Protein AF-A0A9K3LLD7-F1 (afdb_monomer_lite)

Structure (mmCIF, N/CA/C/O backbone):
data_AF-A0A9K3LLD7-F1
#
_entry.id   AF-A0A9K3LLD7-F1
#
loop_
_atom_site.group_PDB
_atom_site.id
_atom_site.type_symbol
_atom_site.label_atom_id
_atom_site.label_alt_id
_atom_site.label_comp_id
_atom_site.label_asym_id
_atom_site.label_entity_id
_atom_site.label_seq_id
_atom_site.pdbx_PDB_ins_code
_atom_site.Cartn_x
_atom_site.Cartn_y
_atom_site.Cartn_z
_atom_site.occupancy
_atom_site.B_iso_or_equiv
_atom_site.auth_seq_id
_atom_site.auth_comp_id
_atom_site.auth_asym_id
_atom_site.auth_atom_id
_atom_site.pdbx_PDB_model_num
ATOM 1 N N . MET A 1 1 ? -16.920 -47.458 -21.147 1.00 47.19 1 MET A N 1
ATOM 2 C CA . MET A 1 1 ? -15.586 -47.795 -21.686 1.00 47.19 1 MET A CA 1
ATOM 3 C C . MET A 1 1 ? -14.582 -46.846 -21.055 1.00 47.19 1 MET A C 1
ATOM 5 O O . MET A 1 1 ? -14.758 -45.641 -21.152 1.00 47.19 1 MET A O 1
ATOM 9 N N . LYS A 1 2 ? -13.641 -47.393 -20.279 1.00 51.50 2 LYS A N 1
ATOM 10 C CA . LYS A 1 2 ? -12.624 -46.659 -19.515 1.00 51.50 2 LYS A CA 1
ATOM 11 C C . LYS A 1 2 ? -11.395 -46.473 -20.407 1.00 51.50 2 LYS A C 1
ATOM 13 O O . LYS A 1 2 ? -10.880 -47.473 -20.892 1.00 51.50 2 LYS A O 1
ATOM 18 N N . ALA A 1 3 ? -10.910 -45.245 -20.567 1.00 55.25 3 ALA A N 1
ATOM 19 C CA . ALA A 1 3 ? -9.569 -44.985 -21.084 1.00 55.25 3 ALA A CA 1
ATOM 20 C C . ALA A 1 3 ? -8.762 -44.306 -19.975 1.00 55.25 3 ALA A C 1
ATOM 22 O O . ALA A 1 3 ? -8.928 -43.129 -19.670 1.00 55.25 3 ALA A O 1
ATOM 23 N N . SER A 1 4 ? -7.963 -45.136 -19.313 1.00 56.50 4 SER A N 1
ATOM 24 C CA . SER A 1 4 ? -6.916 -44.773 -18.374 1.00 56.50 4 SER A CA 1
ATOM 25 C C . SER A 1 4 ? -5.615 -44.786 -19.164 1.00 56.50 4 SER A C 1
ATOM 27 O O . SER A 1 4 ? -5.254 -45.835 -19.694 1.00 56.50 4 SER A O 1
ATOM 29 N N . THR A 1 5 ? -4.918 -43.653 -19.227 1.00 62.59 5 THR A N 1
ATOM 30 C CA . THR A 1 5 ? -3.552 -43.607 -19.754 1.00 62.59 5 THR A CA 1
ATOM 31 C C . THR A 1 5 ? -2.678 -42.836 -18.777 1.00 62.59 5 THR A C 1
ATOM 33 O O . THR A 1 5 ? -2.863 -41.646 -18.538 1.00 62.59 5 THR A O 1
ATOM 36 N N . ARG A 1 6 ? -1.767 -43.589 -18.162 1.00 64.75 6 ARG A N 1
ATOM 37 C CA . ARG A 1 6 ? -0.652 -43.151 -17.320 1.00 64.75 6 ARG A CA 1
ATOM 38 C C . ARG A 1 6 ? 0.521 -42.710 -18.205 1.00 64.75 6 ARG A C 1
ATOM 40 O O . ARG A 1 6 ? 0.716 -43.331 -19.242 1.00 64.75 6 ARG A O 1
ATOM 47 N N . CYS A 1 7 ? 1.302 -41.729 -17.747 1.00 45.25 7 CYS A N 1
ATOM 48 C CA . CYS A 1 7 ? 2.737 -41.459 -18.019 1.00 45.25 7 CYS A CA 1
ATOM 49 C C . CYS A 1 7 ? 3.005 -39.978 -17.698 1.00 45.25 7 CYS A C 1
ATOM 51 O O . CYS A 1 7 ? 2.141 -39.160 -17.973 1.00 45.25 7 CYS A O 1
ATOM 53 N N . ALA A 1 8 ? 4.129 -39.492 -17.180 1.00 50.91 8 ALA A N 1
ATOM 54 C CA . ALA A 1 8 ? 5.372 -40.022 -16.619 1.00 50.91 8 ALA A CA 1
ATOM 55 C C . ALA A 1 8 ? 5.954 -38.840 -15.792 1.00 50.91 8 ALA A C 1
ATOM 57 O O . ALA A 1 8 ? 5.812 -37.694 -16.203 1.00 50.91 8 ALA A O 1
ATOM 58 N N . ILE A 1 9 ? 6.259 -39.000 -14.501 1.00 47.25 9 ILE A N 1
ATOM 59 C CA . ILE A 1 9 ? 7.597 -39.162 -13.890 1.00 47.25 9 ILE A CA 1
ATOM 60 C C . ILE A 1 9 ? 8.720 -38.227 -14.440 1.00 47.25 9 ILE A C 1
ATOM 62 O O . ILE A 1 9 ? 9.035 -38.268 -15.623 1.00 47.25 9 ILE A O 1
ATOM 66 N N . ILE A 1 10 ? 9.413 -37.568 -13.486 1.00 48.00 10 ILE A N 1
ATOM 67 C CA . ILE A 1 10 ? 10.848 -37.158 -13.407 1.00 48.00 10 ILE A CA 1
ATOM 68 C C . ILE A 1 10 ? 11.213 -35.666 -13.609 1.00 48.00 10 ILE A C 1
ATOM 70 O O . ILE A 1 10 ? 11.058 -35.127 -14.697 1.00 48.00 10 ILE A O 1
ATOM 74 N N . ALA A 1 11 ? 11.829 -35.102 -12.547 1.00 50.28 11 ALA A N 1
ATOM 75 C CA . ALA A 1 11 ? 13.000 -34.186 -12.464 1.00 50.28 11 ALA A CA 1
ATOM 76 C C . ALA A 1 11 ? 12.711 -33.058 -11.449 1.00 50.28 11 ALA A C 1
ATOM 78 O O . ALA A 1 11 ? 11.932 -32.157 -11.727 1.00 50.28 11 ALA A O 1
ATOM 79 N N . LEU A 1 12 ? 13.090 -33.122 -10.167 1.00 47.06 12 LEU A N 1
ATOM 80 C CA . LEU A 1 12 ? 14.413 -33.210 -9.524 1.00 47.06 12 LEU A CA 1
ATOM 81 C C . LEU A 1 12 ? 15.410 -32.100 -9.925 1.00 47.06 12 LEU A C 1
ATOM 83 O O . LEU A 1 12 ? 15.942 -32.110 -11.027 1.00 47.06 12 LEU A O 1
ATOM 87 N N . ALA A 1 13 ? 15.712 -31.266 -8.921 1.00 48.47 13 ALA A N 1
ATOM 88 C CA . ALA A 1 13 ? 16.917 -30.460 -8.705 1.00 48.47 13 ALA A CA 1
ATOM 89 C C . ALA A 1 13 ? 17.168 -29.218 -9.584 1.00 48.47 13 ALA A C 1
ATOM 91 O O . ALA A 1 13 ? 17.484 -29.320 -10.759 1.00 48.47 13 ALA A O 1
ATOM 92 N N . ALA A 1 14 ? 17.204 -28.050 -8.930 1.00 53.53 14 ALA A N 1
ATOM 93 C CA . ALA A 1 14 ? 18.403 -27.205 -8.902 1.00 53.53 14 ALA A CA 1
ATOM 94 C C . ALA A 1 14 ? 18.229 -26.066 -7.884 1.00 53.53 14 ALA A C 1
ATOM 96 O O . ALA A 1 14 ? 17.645 -25.020 -8.162 1.00 53.53 14 ALA A O 1
ATOM 97 N N . SER A 1 15 ? 18.772 -26.285 -6.689 1.00 54.62 15 SER A N 1
ATOM 98 C CA . SER A 1 15 ? 19.156 -25.222 -5.767 1.00 54.62 15 SER A CA 1
ATOM 99 C C . SER A 1 15 ? 20.254 -24.388 -6.426 1.00 54.62 15 SER A C 1
ATOM 101 O O . SER A 1 15 ? 21.358 -24.888 -6.619 1.00 54.62 15 SER A O 1
ATOM 103 N N . CYS A 1 16 ? 19.972 -23.129 -6.750 1.00 43.22 16 CYS A N 1
ATOM 104 C CA . CYS A 1 16 ? 21.000 -22.156 -7.105 1.00 43.22 16 CYS A CA 1
ATOM 105 C C . CYS A 1 16 ? 21.011 -21.070 -6.028 1.00 43.22 16 CYS A C 1
ATOM 107 O O . CYS A 1 16 ? 20.192 -20.153 -6.016 1.00 43.22 16 CYS A O 1
ATOM 109 N N . GLN A 1 17 ? 21.909 -21.253 -5.063 1.00 55.84 17 GLN A N 1
ATOM 110 C CA . GLN A 1 17 ? 22.307 -20.229 -4.111 1.00 55.84 17 GLN A CA 1
ATOM 111 C C . GLN A 1 17 ? 23.095 -19.167 -4.885 1.00 55.84 17 GLN A C 1
ATOM 113 O O . GLN A 1 17 ? 24.220 -19.424 -5.303 1.00 55.84 17 GLN A O 1
ATOM 118 N N . ILE A 1 18 ? 22.514 -17.983 -5.073 1.00 54.03 18 ILE A N 1
ATOM 119 C CA . ILE A 1 18 ? 23.266 -16.791 -5.474 1.00 54.03 18 ILE A CA 1
ATOM 120 C C . ILE A 1 18 ? 23.525 -15.993 -4.199 1.00 54.03 18 ILE A C 1
ATOM 122 O O . ILE A 1 18 ? 22.670 -15.259 -3.703 1.00 54.03 18 ILE A O 1
ATOM 126 N N . LEU A 1 19 ? 24.710 -16.218 -3.636 1.00 51.25 19 LEU A N 1
ATOM 127 C CA . LEU A 1 19 ? 25.365 -15.314 -2.702 1.00 51.25 19 LEU A CA 1
ATOM 128 C C . LEU A 1 19 ? 26.047 -14.231 -3.540 1.00 51.25 19 LEU A C 1
ATOM 130 O O . LEU A 1 19 ? 27.202 -14.393 -3.920 1.00 51.25 19 LEU A O 1
ATOM 134 N N . ASP A 1 20 ? 25.331 -13.145 -3.830 1.00 49.97 20 ASP A N 1
ATOM 135 C CA . ASP A 1 20 ? 25.955 -11.936 -4.365 1.00 49.97 20 ASP A CA 1
ATOM 136 C C . ASP A 1 20 ? 26.232 -10.937 -3.240 1.00 49.97 20 ASP A C 1
ATOM 138 O O . ASP A 1 20 ? 25.339 -10.387 -2.592 1.00 49.97 20 ASP A O 1
ATOM 142 N N . ALA A 1 21 ? 27.534 -10.801 -3.009 1.00 51.34 21 ALA A N 1
ATOM 143 C CA . ALA A 1 21 ? 28.284 -9.699 -2.434 1.00 51.34 21 ALA A CA 1
ATOM 144 C C . ALA A 1 21 ? 27.480 -8.502 -1.889 1.00 51.34 21 ALA A C 1
ATOM 146 O O . ALA A 1 21 ? 27.057 -7.587 -2.595 1.00 51.34 21 ALA A O 1
ATOM 147 N N . PHE A 1 22 ? 27.433 -8.449 -0.561 1.00 47.41 22 PHE A N 1
ATOM 148 C CA . PHE A 1 22 ? 27.302 -7.228 0.221 1.00 47.41 22 PHE A CA 1
ATOM 149 C C . PHE A 1 22 ? 28.539 -6.338 -0.014 1.00 47.41 22 PHE A C 1
ATOM 151 O O . PHE A 1 22 ? 29.596 -6.570 0.570 1.00 47.41 22 PHE A O 1
ATOM 158 N N . VAL A 1 23 ? 28.413 -5.320 -0.870 1.00 59.62 23 VAL A N 1
ATOM 159 C CA . VAL A 1 23 ? 29.378 -4.213 -0.974 1.00 59.62 23 VAL A CA 1
ATOM 160 C C . VAL A 1 23 ? 28.776 -2.988 -0.278 1.00 59.62 23 VAL A C 1
ATOM 162 O O . VAL A 1 23 ? 27.877 -2.354 -0.833 1.00 59.62 23 VAL A O 1
ATOM 165 N N . PRO A 1 24 ? 29.224 -2.621 0.935 1.00 58.44 24 PRO A N 1
ATOM 166 C CA . PRO A 1 24 ? 28.863 -1.342 1.527 1.00 58.44 24 PRO A CA 1
ATOM 167 C C . PRO A 1 24 ? 29.663 -0.226 0.842 1.00 58.44 24 PRO A C 1
ATOM 169 O O . PRO A 1 24 ? 30.878 -0.133 0.999 1.00 58.44 24 PRO A O 1
ATOM 172 N N . SER A 1 25 ? 28.985 0.636 0.082 1.00 63.84 25 SER A N 1
ATOM 173 C CA . SER A 1 25 ? 29.561 1.898 -0.397 1.00 63.84 25 SER A CA 1
ATOM 174 C C . SER A 1 25 ? 29.605 2.939 0.733 1.00 63.84 25 SER A C 1
ATOM 176 O O . SER A 1 25 ? 28.550 3.298 1.261 1.00 63.84 25 SER A O 1
ATOM 178 N N . PRO A 1 26 ? 30.780 3.498 1.076 1.00 58.50 26 PRO A N 1
ATOM 179 C CA . PRO A 1 26 ? 30.885 4.655 1.952 1.00 58.50 26 PRO A CA 1
ATOM 180 C C . PRO A 1 26 ? 30.819 5.944 1.120 1.00 58.50 26 PRO A C 1
ATOM 182 O O . PRO A 1 26 ? 31.836 6.506 0.720 1.00 58.50 26 PRO A O 1
ATOM 185 N N . CYS A 1 27 ? 29.614 6.452 0.861 1.00 50.56 27 CYS A N 1
ATOM 186 C CA . CYS A 1 27 ? 29.452 7.798 0.309 1.00 50.56 27 CYS A CA 1
ATOM 187 C C . CYS A 1 27 ? 29.331 8.824 1.441 1.00 50.56 27 CYS A C 1
ATOM 189 O O . CYS A 1 27 ? 28.248 9.169 1.896 1.00 50.56 27 CYS A O 1
ATOM 191 N N . SER A 1 28 ? 30.504 9.288 1.868 1.00 57.94 28 SER A N 1
ATOM 192 C CA . SER A 1 28 ? 30.847 10.694 2.094 1.00 57.94 28 SER A CA 1
ATOM 193 C C . SER A 1 28 ? 29.780 11.588 2.743 1.00 57.94 28 SER A C 1
ATOM 195 O O . SER A 1 28 ? 29.008 12.286 2.086 1.00 57.94 28 SER A O 1
ATOM 197 N N . ASN A 1 29 ? 29.865 11.656 4.068 1.00 49.06 29 ASN A N 1
ATOM 198 C CA . ASN A 1 29 ? 29.280 12.682 4.916 1.00 49.06 29 ASN A CA 1
ATOM 199 C C . ASN A 1 29 ? 29.874 14.067 4.567 1.00 49.06 29 ASN A C 1
ATOM 201 O O . ASN A 1 29 ? 30.967 14.418 5.010 1.00 49.06 29 ASN A O 1
ATOM 205 N N . ARG A 1 30 ? 29.187 14.850 3.725 1.00 52.41 30 ARG A N 1
ATOM 206 C CA . ARG A 1 30 ? 29.566 16.238 3.420 1.00 52.41 30 ARG A CA 1
ATOM 207 C C . ARG A 1 30 ? 28.787 17.173 4.341 1.00 52.41 30 ARG A C 1
ATOM 209 O O . ARG A 1 30 ? 27.696 17.630 4.010 1.00 52.41 30 ARG A O 1
ATOM 216 N N . HIS A 1 31 ? 29.375 17.456 5.498 1.00 45.19 31 HIS A N 1
ATOM 217 C CA . HIS A 1 31 ? 28.950 18.545 6.367 1.00 45.19 31 HIS A CA 1
ATOM 218 C C . HIS A 1 31 ? 29.036 19.870 5.597 1.00 45.19 31 HIS A C 1
ATOM 220 O O . HIS A 1 31 ? 30.120 20.371 5.303 1.00 45.19 31 HIS A O 1
ATOM 226 N N . ARG A 1 32 ? 27.877 20.438 5.254 1.00 49.81 32 ARG A N 1
ATOM 227 C CA . ARG A 1 32 ? 27.762 21.830 4.820 1.00 49.81 32 ARG A CA 1
ATOM 228 C C . ARG A 1 32 ? 27.673 22.687 6.078 1.00 49.81 32 ARG A C 1
ATOM 230 O O . ARG A 1 32 ? 26.631 22.733 6.724 1.00 49.81 32 ARG A O 1
ATOM 237 N N . ALA A 1 33 ? 28.785 23.323 6.432 1.00 42.38 33 ALA A N 1
ATOM 238 C CA . ALA A 1 33 ? 28.817 24.374 7.436 1.00 42.38 33 ALA A CA 1
ATOM 239 C C . ALA A 1 33 ? 27.979 25.566 6.943 1.00 42.38 33 ALA A C 1
ATOM 241 O O . ALA A 1 33 ? 28.237 26.111 5.869 1.00 42.38 33 ALA A O 1
ATOM 242 N N . VAL A 1 34 ? 26.965 25.944 7.719 1.00 58.78 34 VAL A N 1
ATOM 243 C CA . VAL A 1 34 ? 26.236 27.208 7.578 1.00 58.78 34 VAL A CA 1
ATOM 244 C C . VAL A 1 34 ? 26.805 28.160 8.631 1.00 58.78 34 VAL A C 1
ATOM 246 O O . VAL A 1 34 ? 26.690 27.855 9.818 1.00 58.78 34 VAL A O 1
ATOM 249 N N . PRO A 1 35 ? 27.435 29.284 8.253 1.00 55.66 35 PRO A N 1
ATOM 250 C CA . PRO A 1 35 ? 27.745 30.339 9.199 1.00 55.66 35 PRO A CA 1
ATOM 251 C C . PRO A 1 35 ? 26.565 31.309 9.324 1.00 55.66 35 PRO A C 1
ATOM 253 O O . PRO A 1 35 ? 26.033 31.790 8.327 1.00 55.66 35 PRO A O 1
ATOM 256 N N . GLY A 1 36 ? 26.233 31.650 10.567 1.00 43.69 36 GLY A N 1
ATOM 257 C CA . GLY A 1 36 ? 25.641 32.941 10.899 1.00 43.69 36 GLY A CA 1
ATOM 258 C C . GLY A 1 36 ? 24.124 32.972 11.032 1.00 43.69 36 GLY A C 1
ATOM 259 O O . GLY A 1 36 ? 23.416 33.249 10.073 1.00 43.69 36 GLY A O 1
ATOM 260 N N . GLN A 1 37 ? 23.651 32.866 12.271 1.00 47.53 37 GLN A N 1
ATOM 261 C CA . GLN A 1 37 ? 22.787 33.909 12.823 1.00 47.53 37 GLN A CA 1
ATOM 262 C C . GLN A 1 37 ? 22.836 33.865 14.350 1.00 47.53 37 GLN A C 1
ATOM 264 O O . GLN A 1 37 ? 22.423 32.904 14.992 1.00 47.53 37 GLN A O 1
ATOM 269 N N . ALA A 1 38 ? 23.415 34.925 14.909 1.00 44.22 38 ALA A N 1
ATOM 270 C CA . ALA A 1 38 ? 23.323 35.266 16.311 1.00 44.22 38 ALA A CA 1
ATOM 271 C C . ALA A 1 38 ? 21.942 35.881 16.571 1.00 44.22 38 ALA A C 1
ATOM 273 O O . ALA A 1 38 ? 21.569 36.848 15.911 1.00 44.22 38 ALA A O 1
ATOM 274 N N . ALA A 1 39 ? 21.219 35.353 17.553 1.00 46.81 39 ALA A N 1
ATOM 275 C CA . ALA A 1 39 ? 20.187 36.088 18.269 1.00 46.81 39 ALA A CA 1
ATOM 276 C C . ALA A 1 39 ? 20.058 35.490 19.672 1.00 46.81 39 ALA A C 1
ATOM 278 O O . ALA A 1 39 ? 19.837 34.294 19.852 1.00 46.81 39 ALA A O 1
ATOM 279 N N . ALA A 1 40 ? 20.279 36.351 20.657 1.00 44.16 40 ALA A N 1
ATOM 280 C CA . ALA A 1 40 ? 20.171 36.080 22.073 1.00 44.16 40 ALA A CA 1
ATOM 281 C C . ALA A 1 40 ? 18.710 35.878 22.500 1.00 44.16 40 ALA A C 1
ATOM 283 O O . ALA A 1 40 ? 17.835 36.607 22.043 1.00 44.16 40 ALA A O 1
ATOM 284 N N . ALA A 1 41 ? 18.479 34.978 23.455 1.00 46.91 41 ALA A N 1
ATOM 285 C CA . ALA A 1 41 ? 17.451 35.143 24.480 1.00 46.91 41 ALA A CA 1
ATOM 286 C C . ALA A 1 41 ? 17.744 34.194 25.649 1.00 46.91 41 ALA A C 1
ATOM 288 O O . ALA A 1 41 ? 17.878 32.984 25.483 1.00 46.91 41 ALA A O 1
ATOM 289 N N . ALA A 1 42 ? 17.880 34.779 26.833 1.00 51.88 42 ALA A N 1
ATOM 290 C CA . ALA A 1 42 ? 18.026 34.089 28.100 1.00 51.88 42 ALA A CA 1
ATOM 291 C C . ALA A 1 42 ? 16.719 33.398 28.502 1.00 51.88 42 ALA A C 1
ATOM 293 O O . ALA A 1 42 ? 15.668 34.024 28.401 1.00 51.88 42 ALA A O 1
ATOM 294 N N . THR A 1 43 ? 16.776 32.195 29.080 1.00 52.62 43 THR A N 1
ATOM 295 C CA . THR A 1 43 ? 15.905 31.839 30.216 1.00 52.62 43 THR A CA 1
ATOM 296 C C . THR A 1 43 ? 16.514 30.693 31.026 1.00 52.62 43 THR A C 1
ATOM 298 O O . THR A 1 43 ? 16.906 29.654 30.505 1.00 52.62 43 THR A O 1
ATOM 301 N N . THR A 1 44 ? 16.609 30.932 32.325 1.00 52.66 44 THR A N 1
ATOM 302 C CA . THR A 1 44 ? 16.878 30.003 33.420 1.00 52.66 44 THR A CA 1
ATOM 303 C C . THR A 1 44 ? 15.808 28.911 33.534 1.00 52.66 44 THR A C 1
ATOM 305 O O . THR A 1 44 ? 14.630 29.179 33.325 1.00 52.66 44 THR A O 1
ATOM 308 N N . SER A 1 45 ? 16.183 27.704 33.968 1.00 47.22 45 SER A N 1
ATOM 309 C CA . SER A 1 45 ? 15.631 27.042 35.172 1.00 47.22 45 SER A CA 1
ATOM 310 C C . SER A 1 45 ? 15.926 25.538 35.211 1.00 47.22 45 SER A C 1
ATOM 312 O O . SER A 1 45 ? 16.170 24.878 34.206 1.00 47.22 45 SER A O 1
ATOM 314 N N . LEU A 1 46 ? 15.996 25.061 36.449 1.00 44.06 46 LEU A N 1
ATOM 315 C CA . LEU A 1 46 ? 16.480 23.776 36.913 1.00 44.06 46 LEU A CA 1
ATOM 316 C C . LEU A 1 46 ? 15.473 22.622 36.739 1.00 44.06 46 LEU A C 1
ATOM 318 O O . LEU A 1 46 ? 14.265 22.823 36.710 1.00 44.06 46 LEU A O 1
ATOM 322 N N . SER A 1 47 ? 16.030 21.417 36.894 1.00 42.91 47 SER A N 1
ATOM 323 C CA . SER A 1 47 ? 15.458 20.297 37.657 1.00 42.91 47 SER A CA 1
ATOM 324 C C . SER A 1 47 ? 14.463 19.346 36.981 1.00 42.91 47 SER A C 1
ATOM 326 O O . SER A 1 47 ? 13.266 19.579 36.902 1.00 42.91 47 SER A O 1
ATOM 328 N N . ALA A 1 48 ? 15.005 18.148 36.752 1.00 43.97 48 ALA A N 1
ATOM 329 C CA . ALA A 1 48 ? 14.683 16.946 37.523 1.00 43.97 48 ALA A CA 1
ATOM 330 C C . ALA A 1 48 ? 13.730 15.903 36.914 1.00 43.97 48 ALA A C 1
ATOM 332 O O . ALA A 1 48 ? 12.574 16.142 36.587 1.00 43.97 48 ALA A O 1
ATOM 333 N N . THR A 1 49 ? 14.228 14.670 37.066 1.00 45.84 49 THR A N 1
ATOM 334 C CA . THR A 1 49 ? 13.513 13.410 37.314 1.00 45.84 49 THR A CA 1
ATOM 335 C C . THR A 1 49 ? 12.914 12.682 36.117 1.00 45.84 49 THR A C 1
ATOM 337 O O . THR A 1 49 ? 11.985 13.153 35.477 1.00 45.84 49 THR A O 1
ATOM 340 N N . GLY A 1 50 ? 13.346 11.426 35.938 1.00 41.91 50 GLY A N 1
ATOM 341 C CA . GLY A 1 50 ? 12.372 10.397 35.575 1.00 41.91 50 GLY A CA 1
ATOM 342 C C . GLY A 1 50 ? 12.779 9.251 34.658 1.00 41.91 50 GLY A C 1
ATOM 343 O O . GLY A 1 50 ? 11.874 8.558 34.212 1.00 41.91 50 GLY A O 1
ATOM 344 N N . SER A 1 51 ? 14.059 8.973 34.377 1.00 40.53 51 SER A N 1
ATOM 345 C CA . SER A 1 51 ? 14.408 7.718 33.682 1.00 40.53 51 SER A CA 1
ATOM 346 C C . SER A 1 51 ? 14.461 6.554 34.678 1.00 40.53 51 SER A C 1
ATOM 348 O O . SER A 1 51 ? 15.508 6.199 35.211 1.00 40.53 51 SER A O 1
ATOM 350 N N . ARG A 1 52 ? 13.292 5.989 34.995 1.00 52.06 52 ARG A N 1
ATOM 351 C CA . ARG A 1 52 ? 13.158 4.680 35.647 1.00 52.06 52 ARG A CA 1
ATOM 352 C C . ARG A 1 52 ? 12.722 3.677 34.591 1.00 52.06 52 ARG A C 1
ATOM 354 O O . ARG A 1 52 ? 11.519 3.549 34.428 1.00 52.06 52 ARG A O 1
ATOM 361 N N . ARG A 1 53 ? 13.656 2.996 33.915 1.00 48.25 53 ARG A N 1
ATOM 362 C CA . ARG A 1 53 ? 13.559 1.593 33.433 1.00 48.25 53 ARG A CA 1
ATOM 363 C C . ARG A 1 53 ? 14.926 1.137 32.895 1.00 48.25 53 ARG A C 1
ATOM 365 O O . ARG A 1 53 ? 15.053 0.871 31.709 1.00 48.25 53 ARG A O 1
ATOM 372 N N . ASP A 1 54 ? 15.919 1.021 33.774 1.00 42.59 54 ASP A N 1
ATOM 373 C CA . ASP A 1 54 ? 17.033 0.096 33.538 1.00 42.59 54 ASP A CA 1
ATOM 374 C C . ASP A 1 54 ? 16.777 -1.159 34.372 1.00 42.59 54 ASP A C 1
ATOM 376 O O . ASP A 1 54 ? 16.769 -1.142 35.606 1.00 42.59 54 ASP A O 1
ATOM 380 N N . ILE A 1 55 ? 16.436 -2.230 33.663 1.00 53.41 55 ILE A N 1
ATOM 381 C CA . ILE A 1 55 ? 16.136 -3.547 34.209 1.00 53.41 55 ILE A CA 1
ATOM 382 C C . ILE A 1 55 ? 17.465 -4.285 34.376 1.00 53.41 55 ILE A C 1
ATOM 384 O O . ILE A 1 55 ? 18.032 -4.811 33.428 1.00 53.41 55 ILE A O 1
ATOM 388 N N . LEU A 1 56 ? 17.940 -4.298 35.617 1.00 48.88 56 LEU A N 1
ATOM 389 C CA . LEU A 1 56 ? 18.173 -5.521 36.386 1.00 48.88 56 LEU A CA 1
ATOM 390 C C . LEU A 1 56 ? 18.813 -6.713 35.636 1.00 48.88 56 LEU A C 1
ATOM 392 O O . LEU A 1 56 ? 18.135 -7.702 35.373 1.00 48.88 56 LEU A O 1
ATOM 396 N N . VAL A 1 57 ? 20.131 -6.687 35.417 1.00 50.78 57 VAL A N 1
ATOM 397 C CA . VAL A 1 57 ? 20.964 -7.906 35.349 1.00 50.78 57 VAL A CA 1
ATOM 398 C C . VAL A 1 57 ? 22.338 -7.585 35.942 1.00 50.78 57 VAL A C 1
ATOM 400 O O . VAL A 1 57 ? 23.133 -6.886 35.325 1.00 50.78 57 VAL A O 1
ATOM 403 N N . GLY A 1 58 ? 22.626 -8.071 37.150 1.00 41.44 58 GLY A N 1
ATOM 404 C CA . GLY A 1 58 ? 23.942 -7.878 37.765 1.00 41.44 58 GLY A CA 1
ATOM 405 C C . GLY A 1 58 ? 23.969 -8.224 39.246 1.00 41.44 58 GLY A C 1
ATOM 406 O O . GLY A 1 58 ? 23.763 -7.374 40.100 1.00 41.44 58 GLY A O 1
ATOM 407 N N . THR A 1 59 ? 24.201 -9.499 39.525 1.00 50.81 59 THR A N 1
ATOM 408 C CA . THR A 1 59 ? 24.460 -10.128 40.826 1.00 50.81 59 THR A CA 1
ATOM 409 C C . THR A 1 59 ? 25.397 -9.336 41.748 1.00 50.81 59 THR A C 1
ATOM 411 O O . THR A 1 59 ? 26.525 -9.032 41.366 1.00 50.81 59 THR A O 1
ATOM 414 N N . GLY A 1 60 ? 24.971 -9.115 42.996 1.00 45.78 60 GLY A N 1
ATOM 415 C CA . GLY A 1 60 ? 25.797 -8.571 44.076 1.00 45.78 60 GLY A CA 1
ATOM 416 C C . GLY A 1 60 ? 25.238 -8.955 45.447 1.00 45.78 60 GLY A C 1
ATOM 417 O O . GLY A 1 60 ? 24.206 -8.452 45.871 1.00 45.78 60 GLY A O 1
ATOM 418 N N . LEU A 1 61 ? 25.914 -9.906 46.085 1.00 49.97 61 LEU A N 1
ATOM 419 C CA . LEU A 1 61 ? 25.708 -10.437 47.433 1.00 49.97 61 LEU A CA 1
ATOM 420 C C . LEU A 1 61 ? 25.885 -9.364 48.531 1.00 49.97 61 LEU A C 1
ATOM 422 O O . LEU A 1 61 ? 26.698 -8.460 48.365 1.00 49.97 61 LEU A O 1
ATOM 426 N N . LEU A 1 62 ? 25.243 -9.617 49.686 1.00 47.00 62 LEU A N 1
ATOM 427 C CA . LEU A 1 62 ? 25.458 -9.073 51.047 1.00 47.00 62 LEU A CA 1
ATOM 428 C C . LEU A 1 62 ? 24.427 -8.047 51.553 1.00 47.00 62 LEU A C 1
ATOM 430 O O . LEU A 1 62 ? 24.394 -6.904 51.116 1.00 47.00 62 LEU A O 1
ATOM 434 N N . GLY A 1 63 ? 23.714 -8.432 52.620 1.00 43.28 63 GLY A N 1
ATOM 435 C CA . GLY A 1 63 ? 23.483 -7.505 53.730 1.00 43.28 63 GLY A CA 1
ATOM 436 C C . GLY A 1 63 ? 22.071 -7.423 54.310 1.00 43.28 63 GLY A C 1
ATOM 437 O O . GLY A 1 63 ? 21.272 -6.609 53.877 1.00 43.28 63 GLY A O 1
ATOM 438 N N . ILE A 1 64 ? 21.899 -8.127 55.432 1.00 51.12 64 ILE A N 1
ATOM 439 C CA . ILE A 1 64 ? 21.053 -7.785 56.591 1.00 51.12 64 ILE A CA 1
ATOM 440 C C . ILE A 1 64 ? 19.608 -8.322 56.604 1.00 51.12 64 ILE A C 1
ATOM 442 O O . ILE A 1 64 ? 18.691 -7.888 55.916 1.00 51.12 64 ILE A O 1
ATOM 446 N N . VAL A 1 65 ? 19.467 -9.274 57.523 1.00 50.62 65 VAL A N 1
ATOM 447 C CA . VAL A 1 65 ? 18.282 -9.894 58.103 1.00 50.62 65 VAL A CA 1
ATOM 448 C C . VAL A 1 65 ? 17.410 -8.868 58.838 1.00 50.62 65 VAL A C 1
ATOM 450 O O . VAL A 1 65 ? 17.893 -8.176 59.729 1.00 50.62 65 VAL A O 1
ATOM 453 N N . ALA A 1 66 ? 16.105 -8.881 58.561 1.00 48.84 66 ALA A N 1
ATOM 454 C CA . ALA A 1 66 ? 15.066 -8.536 59.531 1.00 48.84 66 ALA A CA 1
ATOM 455 C C . ALA A 1 66 ? 13.914 -9.541 59.380 1.00 48.84 66 ALA A C 1
ATOM 457 O O . ALA A 1 66 ? 13.015 -9.395 58.555 1.00 48.84 66 ALA A O 1
ATOM 458 N N . VAL A 1 67 ? 14.001 -10.620 60.156 1.00 51.41 67 VAL A N 1
ATOM 459 C CA . VAL A 1 67 ? 12.888 -11.524 60.454 1.00 51.41 67 VAL A CA 1
ATOM 460 C C . VAL A 1 67 ? 12.011 -10.808 61.480 1.00 51.41 67 VAL A C 1
ATOM 462 O O . VAL A 1 67 ? 12.547 -10.312 62.466 1.00 51.41 67 VAL A O 1
ATOM 465 N N . LEU A 1 68 ? 10.699 -10.730 61.235 1.00 43.06 68 LEU A N 1
ATOM 466 C CA . LEU A 1 68 ? 9.625 -11.150 62.154 1.00 43.06 68 LEU A CA 1
ATOM 467 C C . LEU A 1 68 ? 8.266 -10.539 61.749 1.00 43.06 68 LEU A C 1
ATOM 469 O O . LEU A 1 68 ? 8.039 -9.335 61.809 1.00 43.06 68 LEU A O 1
ATOM 473 N N . THR A 1 69 ? 7.355 -11.452 61.399 1.00 50.47 69 THR A N 1
ATOM 474 C CA . THR A 1 69 ? 5.928 -11.432 61.768 1.00 50.47 69 THR A CA 1
ATOM 475 C C . THR A 1 69 ? 5.061 -10.281 61.249 1.00 50.47 69 THR A C 1
ATOM 477 O O . THR A 1 69 ? 4.509 -9.505 62.023 1.00 50.47 69 THR A O 1
ATOM 480 N N . GLY A 1 70 ? 4.834 -10.246 59.935 1.00 43.97 70 GLY A N 1
ATOM 481 C CA . GLY A 1 70 ? 3.588 -9.709 59.385 1.00 43.97 70 GLY A CA 1
ATOM 482 C C . GLY A 1 70 ? 2.557 -10.835 59.332 1.00 43.97 70 GLY A C 1
ATOM 483 O O . GLY A 1 70 ? 2.757 -11.803 58.603 1.00 43.97 70 GLY A O 1
ATOM 484 N N . ALA A 1 71 ? 1.511 -10.747 60.152 1.00 50.25 71 ALA A N 1
ATOM 485 C CA . ALA A 1 71 ? 0.396 -11.690 60.186 1.00 50.25 71 ALA A CA 1
ATOM 486 C C . ALA A 1 71 ? -0.131 -12.006 58.770 1.00 50.25 71 ALA A C 1
ATOM 488 O O . ALA A 1 71 ? -0.124 -11.110 57.918 1.00 50.25 71 ALA A O 1
ATOM 489 N N . PRO A 1 72 ? -0.644 -13.226 58.501 1.00 51.25 72 PRO A N 1
ATOM 490 C CA . PRO A 1 72 ? -1.527 -13.403 57.365 1.00 51.25 72 PRO A CA 1
ATOM 491 C C . PRO A 1 72 ? -2.735 -12.514 57.645 1.00 51.25 72 PRO A C 1
ATOM 493 O O . PRO A 1 72 ? -3.593 -12.847 58.461 1.00 51.25 72 PRO A O 1
ATOM 496 N N . VAL A 1 73 ? -2.776 -11.340 57.015 1.00 49.94 73 VAL A N 1
ATOM 497 C CA . VAL A 1 73 ? -4.035 -10.633 56.842 1.00 49.94 73 VAL A CA 1
ATOM 498 C C . VAL A 1 73 ? -4.847 -11.590 55.992 1.00 49.94 73 VAL A C 1
ATOM 500 O O . VAL A 1 73 ? -4.655 -11.690 54.781 1.00 49.94 73 VAL A O 1
ATOM 503 N N . VAL A 1 74 ? -5.670 -12.386 56.670 1.00 54.09 74 VAL A N 1
ATOM 504 C CA . VAL A 1 74 ? -6.817 -13.043 56.078 1.00 54.09 74 VAL A CA 1
ATOM 505 C C . VAL A 1 74 ? -7.607 -11.875 55.518 1.00 54.09 74 VAL A C 1
ATOM 507 O O . VAL A 1 74 ? -8.272 -11.147 56.249 1.00 54.09 74 VAL A O 1
ATOM 510 N N . ALA A 1 75 ? -7.377 -11.596 54.236 1.00 48.00 75 ALA A N 1
ATOM 511 C CA . ALA A 1 75 ? -8.267 -10.779 53.457 1.00 48.00 75 ALA A CA 1
ATOM 512 C C . ALA A 1 75 ? -9.577 -11.550 53.508 1.00 48.00 75 ALA A C 1
ATOM 514 O O . ALA A 1 75 ? -9.752 -12.539 52.796 1.00 48.00 75 ALA A O 1
ATOM 515 N N . ASP A 1 76 ? -10.420 -11.158 54.458 1.00 48.34 76 ASP A N 1
ATOM 516 C CA . ASP A 1 76 ? -11.824 -11.490 54.479 1.00 48.34 76 ASP A CA 1
ATOM 517 C C . ASP A 1 76 ? -12.332 -11.009 53.124 1.00 48.34 76 ASP A C 1
ATOM 519 O O . ASP A 1 76 ? -12.480 -9.811 52.859 1.00 48.34 76 ASP A O 1
ATOM 523 N N . ALA A 1 77 ? -12.396 -11.954 52.189 1.00 54.97 77 ALA A N 1
ATOM 524 C CA . ALA A 1 77 ? -12.973 -11.765 50.884 1.00 54.97 77 ALA A CA 1
ATOM 525 C C . ALA A 1 77 ? -14.473 -11.653 51.130 1.00 54.97 77 ALA A C 1
ATOM 527 O O . ALA A 1 77 ? -15.227 -12.581 50.843 1.00 54.97 77 ALA A O 1
ATOM 528 N N . GLU A 1 78 ? -14.896 -10.521 51.706 1.00 54.62 78 GLU A N 1
ATOM 529 C CA . GLU A 1 78 ? -16.269 -10.075 51.610 1.00 54.62 78 GLU A CA 1
ATOM 530 C C . GLU A 1 78 ? -16.604 -10.189 50.133 1.00 54.62 78 GLU A C 1
ATOM 532 O O . GLU A 1 78 ? -16.012 -9.514 49.281 1.00 54.62 78 GLU A O 1
ATOM 537 N N . ASN A 1 79 ? -17.492 -11.136 49.851 1.00 54.31 79 ASN A N 1
ATOM 538 C CA . ASN A 1 79 ? -18.095 -11.375 48.563 1.00 54.31 79 ASN A CA 1
ATOM 539 C C . ASN A 1 79 ? -18.858 -10.102 48.201 1.00 54.31 79 ASN A C 1
ATOM 541 O O . ASN A 1 79 ? -20.061 -9.992 48.438 1.00 54.31 79 ASN A O 1
ATOM 545 N N . ARG A 1 80 ? -18.120 -9.089 47.727 1.00 58.00 80 ARG A N 1
ATOM 546 C CA . ARG A 1 80 ? -18.671 -7.836 47.244 1.00 58.00 80 ARG A CA 1
ATOM 547 C C . ARG A 1 80 ? -19.650 -8.254 46.167 1.00 58.00 80 ARG A C 1
ATOM 549 O O . ARG A 1 80 ? -19.206 -8.867 45.194 1.00 58.00 80 ARG A O 1
ATOM 556 N N . PRO A 1 81 ? -20.951 -7.998 46.350 1.00 60.25 81 PRO A N 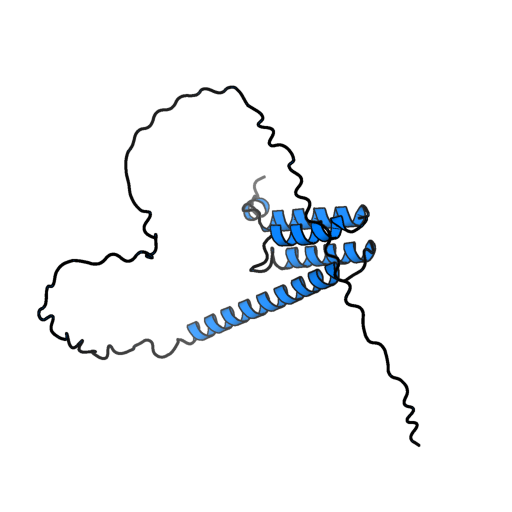1
ATOM 557 C CA . PRO A 1 81 ? -21.950 -8.457 45.412 1.00 60.25 81 PRO A CA 1
ATOM 558 C C . PRO A 1 81 ? -21.540 -7.975 44.023 1.00 60.25 81 PRO A C 1
ATOM 560 O O . PRO A 1 81 ? -21.365 -6.780 43.771 1.00 60.25 81 PRO A O 1
ATOM 563 N N . MET A 1 82 ? -21.254 -8.959 43.174 1.00 54.50 82 MET A N 1
ATOM 564 C CA . MET A 1 82 ? -20.676 -8.811 41.849 1.00 54.50 82 MET A CA 1
ATOM 565 C C . MET A 1 82 ? -21.775 -8.278 40.922 1.00 54.50 82 MET A C 1
ATOM 567 O O . MET A 1 82 ? -22.291 -8.991 40.066 1.00 54.50 82 MET A O 1
ATOM 571 N N . TYR A 1 83 ? -22.190 -7.026 41.136 1.00 51.03 83 TYR A N 1
ATOM 572 C CA . TYR A 1 83 ? -23.301 -6.350 40.451 1.00 51.03 83 TYR A CA 1
ATOM 573 C C . TYR A 1 83 ? -22.985 -5.960 38.996 1.00 51.03 83 TYR A C 1
ATOM 575 O O . TYR A 1 83 ? -23.548 -5.013 38.459 1.00 51.03 83 TYR A O 1
ATOM 583 N N . L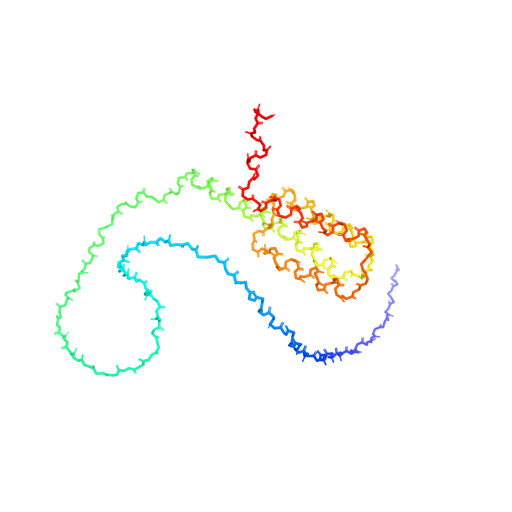EU A 1 84 ? -22.086 -6.693 38.344 1.00 58.06 84 LEU A N 1
ATOM 584 C CA . LEU A 1 84 ? -21.711 -6.498 36.945 1.00 58.06 84 LEU A CA 1
ATOM 585 C C . LEU A 1 84 ? -21.532 -7.858 36.245 1.00 58.06 84 LEU A C 1
ATOM 587 O O . LEU A 1 84 ? -20.573 -8.078 35.513 1.00 58.06 84 LEU A O 1
ATOM 591 N N . THR A 1 85 ? -22.399 -8.823 36.560 1.00 62.28 85 THR A N 1
ATOM 592 C CA . THR A 1 85 ? -22.272 -10.224 36.116 1.00 62.28 85 THR A CA 1
ATOM 593 C C . THR A 1 85 ? -22.951 -10.541 34.801 1.00 62.28 85 THR A C 1
ATOM 595 O O . THR A 1 85 ? -22.621 -11.548 34.182 1.00 62.28 85 THR A O 1
ATOM 598 N N . GLU A 1 86 ? -23.835 -9.675 34.329 1.00 62.97 86 GLU A N 1
ATOM 599 C CA . GLU A 1 86 ? -24.401 -9.810 32.998 1.00 62.97 86 GLU A CA 1
ATOM 600 C C . GLU A 1 86 ? -23.912 -8.628 32.171 1.00 62.97 86 GLU A C 1
ATOM 602 O O . GLU A 1 86 ? -24.236 -7.484 32.504 1.00 62.97 86 GLU A O 1
ATOM 607 N N . PRO A 1 87 ? -23.085 -8.866 31.131 1.00 68.75 87 PRO A N 1
ATOM 608 C CA . PRO A 1 87 ? -22.780 -7.834 30.162 1.00 68.75 87 PRO A CA 1
ATOM 609 C C . PRO A 1 87 ? -24.112 -7.292 29.655 1.00 68.75 87 PRO A C 1
ATOM 611 O O . PRO A 1 87 ? -24.865 -8.028 29.011 1.00 68.75 87 PRO A O 1
ATOM 614 N N . THR A 1 88 ? -24.418 -6.041 30.003 1.00 78.19 88 THR A N 1
ATOM 615 C CA . THR A 1 88 ? -25.601 -5.323 29.528 1.00 78.19 88 THR A CA 1
ATOM 616 C C . THR A 1 88 ? -25.720 -5.546 28.025 1.00 78.19 88 THR A C 1
ATOM 618 O O . THR A 1 88 ? -24.700 -5.569 27.331 1.00 78.19 88 THR A O 1
ATOM 621 N N . ASP A 1 89 ? -26.925 -5.729 27.492 1.00 79.06 89 ASP A N 1
ATOM 622 C CA . ASP A 1 89 ? -27.078 -6.039 26.063 1.00 79.06 89 ASP A CA 1
ATOM 623 C C . ASP A 1 89 ? -26.442 -4.969 25.149 1.00 79.06 89 ASP A C 1
ATOM 625 O O . ASP A 1 89 ? -25.917 -5.297 24.083 1.00 79.06 89 ASP A O 1
ATOM 629 N N . ASP A 1 90 ? -26.329 -3.725 25.625 1.00 79.19 90 ASP A N 1
ATOM 630 C CA . ASP A 1 90 ? -25.565 -2.651 24.976 1.00 79.19 90 ASP A CA 1
ATOM 631 C C . ASP A 1 90 ? -24.058 -2.943 24.852 1.00 79.19 90 ASP A C 1
ATOM 633 O O . ASP A 1 90 ? -23.422 -2.599 23.853 1.00 79.19 90 ASP A O 1
ATOM 637 N N . PHE A 1 91 ? -23.462 -3.603 25.848 1.00 84.31 91 PHE A N 1
ATOM 638 C CA . PHE A 1 91 ? -22.060 -4.013 25.818 1.00 84.31 91 PHE A CA 1
ATOM 639 C C . PHE A 1 91 ? -21.838 -5.121 24.786 1.00 84.31 91 PHE A C 1
ATOM 641 O O . PHE A 1 91 ? -20.924 -5.011 23.970 1.00 84.31 91 PHE A O 1
ATOM 648 N N . LYS A 1 92 ? -22.725 -6.125 24.729 1.00 85.38 92 LYS A N 1
ATOM 649 C CA . LYS A 1 92 ? -22.667 -7.185 23.704 1.00 85.38 92 LYS A CA 1
ATOM 650 C C . LYS A 1 92 ? -22.817 -6.610 22.293 1.00 85.38 92 LYS A C 1
ATOM 652 O O . LYS A 1 92 ? -22.094 -7.012 21.382 1.00 85.38 92 LYS A O 1
ATOM 657 N N . ALA A 1 93 ? -23.710 -5.634 22.110 1.00 87.00 93 ALA A N 1
ATOM 658 C CA . ALA A 1 93 ? -23.883 -4.945 20.833 1.00 87.00 93 ALA A CA 1
ATOM 659 C C . ALA A 1 93 ? -22.625 -4.160 20.415 1.00 87.00 93 ALA A C 1
ATOM 661 O O . ALA A 1 93 ? -22.255 -4.151 19.239 1.00 87.00 93 ALA A O 1
ATOM 662 N N . ASN A 1 94 ? -21.930 -3.528 21.361 1.00 86.38 94 ASN A N 1
ATOM 663 C 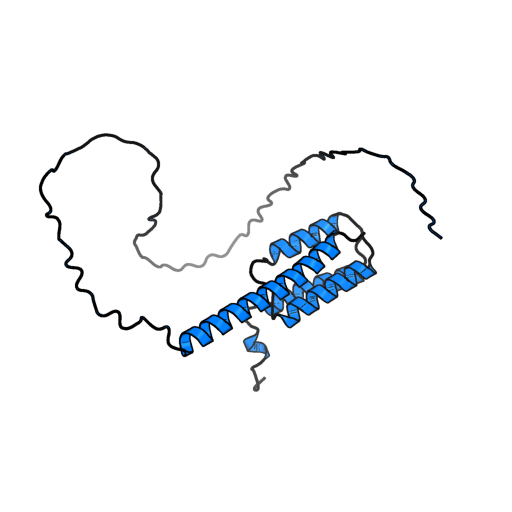CA . ASN A 1 94 ? -20.682 -2.817 21.082 1.00 86.38 94 ASN A CA 1
ATOM 664 C C . ASN A 1 94 ? -19.505 -3.766 20.819 1.00 86.38 94 ASN A C 1
ATOM 666 O O . ASN A 1 94 ? -18.698 -3.502 19.925 1.00 86.38 94 ASN A O 1
ATOM 670 N N . GLU A 1 95 ? -19.425 -4.891 21.529 1.00 89.00 95 GLU A N 1
ATOM 671 C CA . GLU A 1 95 ? -18.438 -5.937 21.250 1.00 89.00 95 GLU A CA 1
ATOM 672 C C . GLU A 1 95 ? -18.632 -6.548 19.858 1.00 89.00 95 GLU A C 1
ATOM 674 O O . GLU A 1 95 ? -17.654 -6.722 19.124 1.00 89.00 95 GLU A O 1
ATOM 679 N N . ALA A 1 96 ? -19.881 -6.798 19.449 1.00 90.38 96 ALA A N 1
ATOM 680 C CA . ALA A 1 96 ? -20.202 -7.272 18.105 1.00 90.38 96 ALA A CA 1
ATOM 681 C C . ALA A 1 96 ? -19.732 -6.279 17.029 1.00 90.38 96 ALA A C 1
ATOM 683 O O . ALA A 1 96 ? -19.008 -6.666 16.110 1.00 90.38 96 ALA A O 1
ATOM 684 N N . LYS A 1 97 ? -20.019 -4.980 17.195 1.00 91.44 97 LYS A N 1
ATOM 685 C CA . LYS A 1 97 ? -19.531 -3.925 16.286 1.00 91.44 97 LYS A CA 1
ATOM 686 C C . LYS A 1 97 ? -18.002 -3.862 16.231 1.00 91.44 97 LYS A C 1
ATOM 688 O O . LYS A 1 97 ? -17.423 -3.718 15.155 1.00 91.44 97 LYS A O 1
ATOM 693 N N . ALA A 1 98 ? -17.324 -4.000 17.371 1.00 90.06 98 ALA A N 1
ATOM 694 C CA . ALA A 1 98 ? -15.862 -4.007 17.420 1.00 90.06 98 ALA A CA 1
ATOM 695 C C . ALA A 1 98 ? -15.268 -5.226 16.691 1.00 90.06 98 ALA A C 1
ATOM 697 O O . ALA A 1 98 ? -14.255 -5.109 15.994 1.00 90.06 98 ALA A O 1
ATOM 698 N N . MET A 1 99 ? -15.897 -6.395 16.826 1.00 90.69 99 MET A N 1
ATOM 699 C CA . MET A 1 99 ? -15.527 -7.619 16.112 1.00 90.69 99 MET A CA 1
ATOM 700 C C . MET A 1 99 ? -15.756 -7.491 14.601 1.00 90.69 99 MET A C 1
ATOM 702 O O . MET A 1 99 ? -14.880 -7.859 13.814 1.00 90.69 99 MET A O 1
ATOM 706 N N . GLU A 1 100 ? -16.887 -6.926 14.183 1.00 92.00 100 GLU A N 1
ATOM 707 C CA . GLU A 1 100 ? -17.207 -6.665 12.777 1.00 92.00 100 GLU A CA 1
ATOM 708 C C . GLU A 1 100 ? -16.213 -5.693 12.141 1.00 92.00 100 GLU A C 1
ATOM 710 O O . GLU A 1 100 ? -15.669 -5.983 11.074 1.00 92.00 100 GLU A O 1
ATOM 715 N N . PHE A 1 101 ? -15.887 -4.597 12.827 1.00 91.50 101 PHE A N 1
ATOM 716 C CA . PHE A 1 101 ? -14.889 -3.640 12.360 1.00 91.50 101 PHE A CA 1
ATOM 717 C C . PHE A 1 101 ? -13.512 -4.294 12.189 1.00 91.50 101 PHE A C 1
ATOM 719 O O . PHE A 1 101 ? -12.872 -4.154 11.147 1.00 91.50 101 PHE A O 1
ATOM 726 N N . LYS A 1 102 ? -13.068 -5.093 13.169 1.00 90.75 102 LYS A N 1
ATOM 727 C CA . LYS A 1 102 ? -11.814 -5.858 13.056 1.00 90.75 102 LYS A CA 1
ATOM 728 C C . LYS A 1 102 ? -11.842 -6.824 11.871 1.00 90.75 102 LYS A C 1
ATOM 730 O O . LYS A 1 102 ? -10.843 -6.951 11.163 1.00 90.75 102 LYS A O 1
ATOM 735 N N . ARG A 1 103 ? -12.972 -7.491 11.625 1.00 93.25 103 ARG A N 1
ATOM 736 C CA . ARG A 1 103 ? -13.134 -8.415 10.496 1.00 93.25 103 ARG A CA 1
ATOM 737 C C . ARG A 1 103 ? -13.043 -7.691 9.152 1.00 93.25 103 ARG A C 1
ATOM 739 O O . ARG A 1 103 ? -12.357 -8.186 8.260 1.00 93.25 103 ARG A O 1
ATOM 746 N N . GLN A 1 104 ? -13.677 -6.527 9.023 1.00 91.75 104 GLN A N 1
ATOM 747 C CA . GLN A 1 104 ? -13.601 -5.694 7.818 1.00 91.75 104 GLN A CA 1
ATOM 748 C C . GLN A 1 104 ? -12.166 -5.217 7.564 1.00 91.75 104 GLN A C 1
ATOM 750 O O . GLN A 1 104 ? -11.647 -5.378 6.461 1.00 91.75 104 GLN A O 1
ATOM 755 N N . GLN A 1 105 ? -11.474 -4.745 8.603 1.00 91.31 105 GLN A N 1
ATOM 756 C CA . GLN A 1 105 ? -10.080 -4.306 8.495 1.00 91.31 105 GLN A CA 1
ATOM 757 C C . GLN A 1 105 ? -9.134 -5.440 8.074 1.00 91.31 105 GLN A C 1
ATOM 759 O O . GLN A 1 105 ? -8.217 -5.238 7.277 1.00 91.31 105 GLN A O 1
ATOM 764 N N . LEU A 1 106 ? -9.365 -6.660 8.569 1.00 92.44 106 LEU A N 1
ATOM 765 C CA . LEU A 1 106 ? -8.600 -7.832 8.146 1.00 92.44 106 LEU A CA 1
ATOM 766 C C . LEU A 1 106 ? -8.891 -8.237 6.697 1.00 92.44 106 LEU A C 1
ATOM 768 O O . LEU A 1 106 ? -7.974 -8.696 6.020 1.00 92.44 106 LEU A O 1
ATOM 772 N N . ALA A 1 107 ? -10.126 -8.081 6.216 1.00 93.88 107 ALA A N 1
ATOM 773 C CA . ALA A 1 107 ? -10.467 -8.346 4.819 1.00 93.88 107 ALA A CA 1
ATOM 774 C C . ALA A 1 107 ? -9.730 -7.376 3.883 1.00 93.88 107 ALA A C 1
ATOM 776 O O . ALA A 1 107 ? -9.006 -7.816 2.994 1.00 93.88 107 ALA A O 1
ATOM 777 N N . ILE A 1 108 ? -9.795 -6.078 4.185 1.00 93.25 108 ILE A N 1
ATOM 778 C CA . ILE A 1 108 ? -9.077 -5.024 3.456 1.00 93.25 108 ILE A CA 1
ATOM 779 C C . ILE A 1 108 ? -7.571 -5.305 3.434 1.00 93.25 108 ILE A C 1
ATOM 781 O O . ILE A 1 108 ? -6.927 -5.233 2.389 1.00 93.25 108 ILE A O 1
ATOM 785 N N . LYS A 1 109 ? -6.993 -5.672 4.584 1.00 94.19 109 LYS A N 1
ATOM 786 C CA . LYS A 1 109 ? -5.568 -6.004 4.670 1.00 94.19 109 LYS A CA 1
ATOM 787 C C . LYS A 1 109 ? -5.199 -7.189 3.773 1.00 94.19 109 LYS A C 1
ATOM 789 O O . LYS A 1 109 ? -4.149 -7.148 3.142 1.00 94.19 109 LYS A O 1
ATOM 794 N N . LYS A 1 110 ? -6.040 -8.226 3.704 1.00 95.12 110 LYS A N 1
ATOM 795 C CA . LYS A 1 110 ? -5.806 -9.391 2.836 1.00 95.12 110 LYS A CA 1
ATOM 796 C C . LYS A 1 110 ? -5.839 -9.011 1.360 1.00 95.12 110 LYS A C 1
ATOM 798 O O . LYS A 1 110 ? -4.948 -9.421 0.628 1.00 95.12 110 LYS A O 1
ATOM 803 N N . GLU A 1 111 ? -6.816 -8.211 0.941 1.00 94.69 111 GLU A N 1
ATOM 804 C CA . GLU A 1 111 ? -6.908 -7.718 -0.441 1.00 94.69 111 GLU A CA 1
ATOM 805 C C . GLU A 1 111 ? -5.683 -6.876 -0.815 1.00 94.69 111 GLU A C 1
ATOM 807 O O . GLU A 1 111 ? -5.069 -7.084 -1.861 1.00 94.69 111 GLU A O 1
ATOM 812 N N . PHE A 1 112 ? -5.274 -5.977 0.082 1.00 95.56 112 PHE A N 1
ATOM 813 C CA . PHE A 1 112 ? -4.092 -5.143 -0.103 1.00 95.56 112 PHE A CA 1
ATOM 814 C C . PHE A 1 112 ? -2.806 -5.978 -0.211 1.00 95.56 112 PHE A C 1
ATOM 816 O O . PHE A 1 112 ? -1.997 -5.761 -1.112 1.00 95.56 112 PHE A O 1
ATOM 823 N N . SER A 1 113 ? -2.625 -6.963 0.675 1.00 95.06 113 SER A N 1
ATOM 824 C CA . SER A 1 113 ? -1.491 -7.892 0.625 1.00 95.06 113 SER A CA 1
ATOM 825 C C . SER A 1 113 ? -1.493 -8.744 -0.644 1.00 95.06 113 SER A C 1
ATOM 827 O O . SER A 1 113 ? -0.437 -8.897 -1.246 1.00 95.06 113 SER A O 1
ATOM 829 N N . ALA A 1 114 ? -2.651 -9.227 -1.100 1.00 95.88 114 ALA A N 1
ATOM 830 C CA . ALA A 1 114 ? -2.755 -10.013 -2.328 1.00 9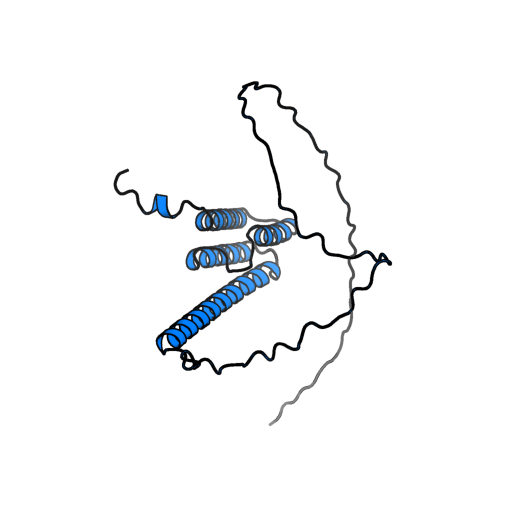5.88 114 ALA A CA 1
ATOM 831 C C . ALA A 1 114 ? -2.311 -9.215 -3.565 1.00 95.88 114 ALA A C 1
ATOM 833 O O . ALA A 1 114 ? -1.598 -9.743 -4.417 1.00 95.88 114 ALA A O 1
ATOM 834 N N . ILE A 1 115 ? -2.670 -7.929 -3.649 1.00 95.31 115 ILE A N 1
ATOM 835 C CA . ILE A 1 115 ? -2.214 -7.051 -4.740 1.00 95.31 115 ILE A CA 1
ATOM 836 C C . ILE A 1 115 ? -0.710 -6.794 -4.643 1.00 95.31 115 ILE A C 1
ATOM 838 O O . ILE A 1 115 ? -0.030 -6.797 -5.664 1.00 95.31 115 ILE A O 1
ATOM 842 N N . LEU A 1 116 ? -0.163 -6.605 -3.438 1.00 94.44 116 LEU A N 1
ATOM 843 C CA . LEU A 1 116 ? 1.285 -6.452 -3.270 1.00 94.44 116 LEU A CA 1
ATOM 844 C C . LEU A 1 116 ? 2.059 -7.715 -3.650 1.00 94.44 116 LEU A C 1
ATOM 846 O O . LEU A 1 116 ? 3.105 -7.621 -4.286 1.00 94.44 116 LEU A O 1
ATOM 850 N N . GLU A 1 117 ? 1.560 -8.888 -3.276 1.00 95.00 117 GLU A N 1
ATOM 851 C CA . GLU A 1 117 ? 2.156 -10.166 -3.660 1.00 95.00 117 GLU A CA 1
ATOM 852 C C . GLU A 1 117 ? 2.105 -10.359 -5.176 1.00 95.00 117 GLU A C 1
ATOM 854 O O . GLU A 1 117 ? 3.121 -10.712 -5.774 1.00 95.00 117 GLU A O 1
ATOM 859 N N . LYS A 1 118 ? 0.971 -10.032 -5.808 1.00 94.38 118 LYS A N 1
ATOM 860 C CA . LYS A 1 118 ? 0.818 -10.038 -7.266 1.00 94.38 118 LYS A CA 1
ATOM 861 C C . LYS A 1 118 ? 1.820 -9.095 -7.946 1.00 94.38 118 LYS A C 1
ATOM 863 O O . LYS A 1 118 ? 2.581 -9.536 -8.803 1.00 94.38 118 LYS A O 1
ATOM 868 N N . PHE A 1 119 ? 1.910 -7.850 -7.477 1.00 93.69 119 PHE A N 1
ATOM 869 C CA . PHE A 1 119 ? 2.857 -6.846 -7.971 1.00 93.69 119 PHE A CA 1
ATOM 870 C C . PHE A 1 119 ? 4.322 -7.310 -7.866 1.00 93.69 119 PHE A C 1
ATOM 872 O O . PHE A 1 119 ? 5.174 -6.969 -8.691 1.00 93.69 119 PHE A O 1
ATOM 879 N N . LEU A 1 120 ? 4.649 -8.098 -6.836 1.00 92.62 120 LEU A N 1
ATOM 880 C CA . LEU A 1 120 ? 5.990 -8.649 -6.655 1.00 92.62 120 LEU A CA 1
ATOM 881 C C . LEU A 1 120 ? 6.250 -9.887 -7.515 1.00 92.62 120 LEU A C 1
ATOM 883 O O . LEU A 1 120 ? 7.372 -10.022 -8.017 1.00 92.62 120 LEU A O 1
ATOM 887 N N . ALA A 1 121 ? 5.246 -10.746 -7.691 1.00 91.94 121 ALA A N 1
ATOM 888 C CA . ALA A 1 121 ? 5.335 -12.002 -8.425 1.00 91.94 121 ALA A CA 1
ATOM 889 C C . ALA A 1 121 ? 5.376 -11.816 -9.949 1.00 91.94 121 ALA A C 1
ATOM 891 O O . ALA A 1 121 ? 6.095 -12.551 -10.625 1.00 91.94 121 ALA A O 1
ATOM 892 N N . GLU A 1 122 ? 4.642 -10.843 -10.496 1.00 84.56 122 GLU A N 1
ATOM 893 C CA . GLU A 1 122 ? 4.557 -10.651 -11.945 1.00 84.56 122 GLU A CA 1
ATOM 894 C C . GLU A 1 122 ? 5.894 -10.175 -12.557 1.00 84.56 122 GLU A C 1
ATOM 896 O O . GLU A 1 122 ? 6.664 -9.435 -11.917 1.00 84.56 122 GLU A O 1
ATOM 901 N N . PRO A 1 123 ? 6.221 -10.618 -13.792 1.00 79.50 123 PRO A N 1
ATOM 902 C CA . PRO A 1 123 ? 7.364 -10.097 -14.536 1.00 79.50 123 PRO A CA 1
ATOM 903 C C . PRO A 1 123 ? 7.176 -8.598 -14.818 1.00 79.50 123 PRO A C 1
ATOM 905 O O . PRO A 1 123 ? 6.075 -8.072 -14.695 1.00 79.50 123 PRO A O 1
ATOM 908 N N . ASN A 1 124 ? 8.257 -7.895 -15.168 1.00 81.56 124 ASN A N 1
ATOM 909 C CA . ASN A 1 124 ? 8.260 -6.436 -15.356 1.00 81.56 124 ASN A CA 1
ATOM 910 C C . ASN A 1 124 ? 7.526 -6.005 -16.647 1.00 81.56 124 ASN A C 1
ATOM 912 O O . ASN A 1 124 ? 8.141 -5.435 -17.545 1.00 81.56 124 ASN A O 1
ATOM 916 N N . ASP A 1 125 ? 6.232 -6.297 -16.745 1.00 88.62 125 ASP A N 1
ATOM 917 C CA . ASP A 1 125 ? 5.352 -5.818 -17.803 1.00 88.62 125 ASP A CA 1
ATOM 918 C C . ASP A 1 125 ? 4.757 -4.457 -17.413 1.00 88.62 125 ASP A C 1
ATOM 920 O O . ASP A 1 125 ? 4.227 -4.280 -16.313 1.00 88.62 125 ASP A O 1
ATOM 924 N N . GLY A 1 126 ? 4.884 -3.468 -18.299 1.00 87.94 126 GLY A N 1
ATOM 925 C CA . GLY A 1 126 ? 4.550 -2.074 -17.997 1.00 87.94 126 GLY A CA 1
ATOM 926 C C . GLY A 1 126 ? 3.071 -1.879 -17.661 1.00 87.94 126 GLY A C 1
ATOM 927 O O . GLY A 1 126 ? 2.739 -1.256 -16.652 1.00 87.94 126 GLY A O 1
ATOM 928 N N . ASP A 1 127 ? 2.187 -2.467 -18.466 1.00 92.38 127 ASP A N 1
ATOM 929 C CA . ASP A 1 127 ? 0.739 -2.273 -18.341 1.00 92.38 127 ASP A CA 1
ATOM 930 C C . ASP A 1 127 ? 0.163 -2.972 -17.101 1.00 92.38 127 ASP A C 1
ATOM 932 O O . ASP A 1 127 ? -0.782 -2.480 -16.475 1.00 92.38 127 ASP A O 1
ATOM 936 N N . ALA A 1 128 ? 0.722 -4.127 -16.731 1.00 92.88 128 ALA A N 1
ATOM 937 C CA . ALA A 1 128 ? 0.319 -4.872 -15.542 1.00 92.88 128 ALA A CA 1
ATOM 938 C C . ALA A 1 128 ? 0.698 -4.116 -14.257 1.00 92.88 128 ALA A C 1
ATOM 940 O O . ALA A 1 128 ? -0.155 -3.889 -13.393 1.00 92.88 128 ALA A O 1
ATOM 941 N N . LEU A 1 129 ? 1.939 -3.615 -14.188 1.00 92.94 129 LEU A N 1
ATOM 942 C CA . LEU A 1 129 ? 2.423 -2.807 -13.066 1.00 92.94 129 LEU A CA 1
ATOM 943 C C . LEU A 1 129 ? 1.594 -1.532 -12.884 1.00 92.94 129 LEU A C 1
ATOM 945 O O . LEU A 1 129 ? 1.268 -1.155 -11.757 1.00 92.94 129 LEU A O 1
ATOM 949 N N . GLU A 1 130 ? 1.226 -0.869 -13.982 1.00 95.19 130 GLU A N 1
ATOM 950 C CA . GLU A 1 130 ? 0.387 0.325 -13.926 1.00 95.19 130 GLU A CA 1
ATOM 951 C C . GLU A 1 130 ? -0.998 0.021 -13.334 1.00 95.19 130 GLU A C 1
ATOM 953 O O . GLU A 1 130 ? -1.470 0.740 -12.446 1.00 95.19 130 GLU A O 1
ATOM 958 N N . LYS A 1 131 ? -1.651 -1.054 -13.794 1.00 95.88 131 LYS A N 1
ATOM 959 C CA . LYS A 1 131 ? -2.972 -1.472 -13.296 1.00 95.88 131 LYS A CA 1
ATOM 960 C C . LYS A 1 131 ? -2.931 -1.822 -11.813 1.00 95.88 131 LYS A C 1
ATOM 962 O O . LYS A 1 131 ? -3.829 -1.413 -11.072 1.00 95.88 131 LYS A O 1
ATOM 967 N N . ASP A 1 132 ? -1.893 -2.519 -11.367 1.00 95.44 132 ASP A N 1
ATOM 968 C CA . ASP A 1 132 ? -1.732 -2.886 -9.962 1.00 95.44 132 ASP A CA 1
ATOM 969 C C . ASP A 1 132 ? -1.510 -1.646 -9.082 1.00 95.44 132 ASP A C 1
ATOM 971 O O . ASP A 1 132 ? -2.179 -1.500 -8.057 1.00 95.44 132 ASP A O 1
ATOM 975 N N . LEU A 1 133 ? -0.676 -0.688 -9.510 1.00 96.00 133 LEU A N 1
ATOM 976 C CA . LEU A 1 133 ? -0.475 0.580 -8.791 1.00 96.00 133 LEU A CA 1
ATOM 977 C C . LEU A 1 133 ? -1.755 1.427 -8.724 1.00 96.00 133 LEU A C 1
ATOM 979 O O . LEU A 1 133 ? -2.064 2.000 -7.676 1.00 96.00 133 LEU A O 1
ATOM 983 N N . ARG A 1 134 ? -2.534 1.486 -9.812 1.00 96.88 134 ARG A N 1
ATOM 984 C CA . ARG A 1 134 ? -3.838 2.172 -9.837 1.00 96.88 134 ARG A CA 1
ATOM 985 C C . ARG A 1 134 ? -4.856 1.492 -8.919 1.00 96.88 134 ARG A C 1
ATOM 987 O O . ARG A 1 134 ? -5.594 2.181 -8.215 1.00 96.88 134 ARG A O 1
ATOM 994 N N . THR A 1 135 ? -4.873 0.161 -8.884 1.00 96.44 135 THR A N 1
ATOM 995 C CA . THR A 1 135 ? -5.740 -0.617 -7.984 1.00 96.44 135 THR A CA 1
ATOM 996 C C . THR A 1 135 ? -5.352 -0.384 -6.526 1.00 96.44 135 THR A C 1
ATOM 998 O O . THR A 1 135 ? -6.220 -0.157 -5.684 1.00 96.44 135 THR A O 1
ATOM 1001 N N . LEU A 1 136 ? -4.048 -0.344 -6.236 1.00 95.44 136 LEU A N 1
ATOM 1002 C CA . LEU A 1 136 ? -3.531 -0.047 -4.905 1.00 95.44 136 LEU A CA 1
ATOM 1003 C C . LEU A 1 136 ? -3.930 1.362 -4.451 1.00 95.44 136 LEU A C 1
ATOM 1005 O O . LEU A 1 136 ? -4.411 1.530 -3.332 1.00 95.44 136 LEU A O 1
ATOM 1009 N N . LYS A 1 137 ? -3.820 2.362 -5.336 1.00 95.69 137 LYS A N 1
ATOM 1010 C CA . LYS A 1 137 ? -4.306 3.726 -5.076 1.00 95.69 137 LYS A CA 1
ATOM 1011 C C . LYS A 1 137 ? -5.808 3.738 -4.779 1.00 95.69 137 LYS A C 1
ATOM 1013 O O . LYS A 1 137 ? -6.232 4.365 -3.814 1.00 95.69 137 LYS A O 1
ATOM 1018 N N . ALA A 1 138 ? -6.609 3.034 -5.580 1.00 96.19 138 ALA A N 1
ATOM 1019 C CA . ALA A 1 138 ? -8.055 2.969 -5.386 1.00 96.19 138 ALA A CA 1
ATOM 1020 C C . ALA A 1 138 ? -8.437 2.333 -4.039 1.00 96.19 138 ALA A C 1
ATOM 1022 O O . ALA A 1 138 ? -9.402 2.772 -3.420 1.00 96.19 138 ALA A O 1
ATOM 1023 N N . LEU A 1 139 ? -7.685 1.333 -3.563 1.00 94.38 139 LEU A N 1
ATOM 1024 C CA . LEU A 1 139 ? -7.885 0.780 -2.223 1.00 94.38 139 LEU A CA 1
ATOM 1025 C C . LEU A 1 139 ? -7.549 1.794 -1.130 1.00 94.38 139 LEU A C 1
ATOM 1027 O O . LEU A 1 139 ? -8.377 1.986 -0.250 1.00 94.38 139 LEU A O 1
ATOM 1031 N N . VAL A 1 140 ? -6.405 2.483 -1.223 1.00 94.62 140 VAL A N 1
ATOM 1032 C CA . VAL A 1 140 ? -6.006 3.519 -0.249 1.00 94.62 140 VAL A CA 1
ATOM 1033 C C . VAL A 1 140 ? -7.047 4.639 -0.159 1.00 94.62 140 VAL A C 1
ATOM 1035 O O . VAL A 1 140 ? -7.373 5.082 0.940 1.00 94.62 140 VAL A O 1
ATOM 1038 N N . ALA A 1 141 ? -7.601 5.068 -1.296 1.00 93.50 141 ALA A N 1
ATOM 1039 C CA . ALA A 1 141 ? -8.648 6.086 -1.336 1.00 93.50 141 ALA A CA 1
ATOM 1040 C C . ALA A 1 141 ? -9.968 5.594 -0.712 1.00 93.50 141 ALA A C 1
ATOM 1042 O O . ALA A 1 141 ? -10.608 6.329 0.033 1.00 93.50 141 ALA A O 1
ATOM 1043 N N . LYS A 1 142 ? -10.368 4.337 -0.964 1.00 91.25 142 LYS A N 1
ATOM 1044 C CA . LYS A 1 142 ? -11.587 3.741 -0.379 1.00 91.25 142 LYS A CA 1
ATOM 1045 C C . LYS A 1 142 ? -11.504 3.590 1.137 1.00 91.25 142 LYS A C 1
ATOM 1047 O O . LYS A 1 142 ? -12.517 3.711 1.816 1.00 91.25 142 LYS A O 1
ATOM 1052 N N . THR A 1 143 ? -10.322 3.279 1.658 1.00 90.50 143 THR A N 1
ATOM 1053 C CA . THR A 1 143 ? -10.105 3.033 3.088 1.00 90.50 143 THR A CA 1
ATOM 1054 C C . THR A 1 143 ? -9.790 4.301 3.872 1.00 90.50 143 THR A C 1
ATOM 1056 O O . THR A 1 143 ? -9.778 4.248 5.099 1.00 90.50 143 THR A O 1
ATOM 1059 N N . GLY A 1 144 ? -9.521 5.422 3.193 1.00 89.81 144 GLY A N 1
ATOM 1060 C CA . GLY A 1 144 ? -9.069 6.660 3.830 1.00 89.81 144 GLY A CA 1
ATOM 1061 C C . GLY A 1 144 ? -7.646 6.555 4.388 1.00 89.81 144 GLY A C 1
ATOM 1062 O O . GLY A 1 144 ? -7.345 7.123 5.433 1.00 89.81 144 GLY A O 1
ATOM 1063 N N . GLY A 1 145 ? -6.771 5.770 3.745 1.00 90.38 145 GLY A N 1
ATOM 1064 C CA . GLY A 1 145 ? -5.378 5.602 4.169 1.00 90.38 145 GLY A CA 1
ATOM 1065 C C . GLY A 1 145 ? -4.852 4.168 4.103 1.00 90.38 145 GLY A C 1
ATOM 1066 O O . GLY A 1 145 ? -5.437 3.289 3.473 1.00 90.38 145 GLY A O 1
ATOM 1067 N N . LEU A 1 146 ? -3.700 3.929 4.740 1.00 92.25 146 LEU A N 1
ATOM 1068 C CA . LEU A 1 146 ? -3.065 2.606 4.771 1.00 92.25 146 LEU A CA 1
ATOM 1069 C C . LEU A 1 146 ? -3.739 1.678 5.793 1.00 92.25 146 LEU A C 1
ATOM 1071 O O . LEU A 1 146 ? -4.094 2.127 6.885 1.00 92.25 146 LEU A O 1
ATOM 1075 N N . PRO A 1 147 ? -3.842 0.369 5.496 1.00 91.62 147 PRO A N 1
ATOM 1076 C CA . PRO A 1 147 ? -4.369 -0.601 6.445 1.00 91.62 147 PRO A CA 1
ATOM 1077 C C . PRO A 1 147 ? -3.469 -0.717 7.684 1.00 91.62 147 PRO A C 1
ATOM 1079 O O . PRO A 1 147 ? -2.241 -0.572 7.621 1.00 91.62 147 PRO A O 1
ATOM 1082 N N . LEU A 1 148 ? -4.087 -1.031 8.825 1.00 87.62 148 LEU A N 1
ATOM 1083 C CA . LEU A 1 148 ? -3.409 -1.077 10.118 1.00 87.62 148 LEU A CA 1
ATOM 1084 C C . LEU A 1 148 ? -2.209 -2.044 10.104 1.00 87.62 148 LEU A C 1
ATOM 1086 O O . LEU A 1 148 ? -2.322 -3.233 9.783 1.00 87.62 148 LEU A O 1
ATOM 1090 N N . GLY A 1 149 ? -1.049 -1.522 10.502 1.00 88.12 149 GLY A N 1
ATOM 1091 C CA . GLY A 1 149 ? 0.201 -2.276 10.612 1.00 88.12 149 GLY A CA 1
ATOM 1092 C C . GLY A 1 149 ? 1.100 -2.231 9.374 1.00 88.12 149 GLY A C 1
ATOM 1093 O O . GLY A 1 149 ? 2.217 -2.736 9.450 1.00 88.12 149 GLY A O 1
ATOM 1094 N N . ILE A 1 150 ? 0.675 -1.608 8.269 1.00 91.94 150 ILE A N 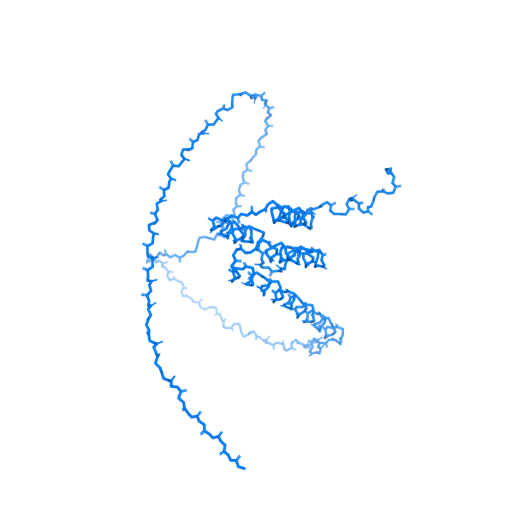1
ATOM 1095 C CA . ILE A 1 150 ? 1.554 -1.343 7.122 1.00 91.94 150 ILE A CA 1
ATOM 1096 C C . ILE A 1 150 ? 2.041 0.105 7.200 1.00 91.94 150 ILE A C 1
ATOM 1098 O O . ILE A 1 150 ? 1.250 1.045 7.173 1.00 91.94 150 ILE A O 1
ATOM 1102 N N . LYS A 1 151 ? 3.359 0.295 7.313 1.00 93.69 151 LYS A N 1
ATOM 1103 C CA . LYS A 1 151 ? 3.987 1.624 7.299 1.00 93.69 151 LYS A CA 1
ATOM 1104 C C . LYS A 1 151 ? 4.229 2.074 5.859 1.00 93.69 151 LYS A C 1
ATOM 1106 O O . LYS A 1 151 ? 4.607 1.260 5.016 1.00 93.69 151 LYS A O 1
ATOM 1111 N N . LYS A 1 152 ? 4.101 3.381 5.596 1.00 94.12 152 LYS A N 1
ATOM 1112 C CA . LYS A 1 152 ? 4.383 3.967 4.271 1.00 94.12 152 LYS A CA 1
ATOM 1113 C C . LYS A 1 152 ? 5.805 3.656 3.785 1.00 94.12 152 LYS A C 1
ATOM 1115 O O . LYS A 1 152 ? 6.010 3.347 2.617 1.00 94.12 152 LYS A O 1
ATOM 1120 N N . ASP A 1 153 ? 6.773 3.669 4.701 1.00 94.75 153 ASP A N 1
ATOM 1121 C CA . ASP A 1 153 ? 8.186 3.483 4.366 1.00 94.75 153 ASP A CA 1
ATOM 1122 C C . ASP A 1 153 ? 8.487 2.054 3.902 1.00 94.75 153 ASP A C 1
ATOM 1124 O O . ASP A 1 153 ? 9.256 1.869 2.959 1.00 94.75 153 ASP A O 1
ATOM 1128 N N . GLU A 1 154 ? 7.836 1.055 4.508 1.00 95.06 154 GLU A N 1
ATOM 1129 C CA . GLU A 1 154 ? 7.953 -0.351 4.104 1.00 95.06 154 GLU A CA 1
ATOM 1130 C C . GLU A 1 154 ? 7.371 -0.561 2.704 1.00 95.06 154 GLU A C 1
ATOM 1132 O O . GLU A 1 154 ? 8.025 -1.149 1.843 1.00 95.06 154 GLU A O 1
ATOM 1137 N N . LEU A 1 155 ? 6.193 0.010 2.431 1.00 94.94 155 LEU A N 1
ATOM 1138 C CA . LEU A 1 155 ? 5.581 -0.033 1.102 1.00 94.94 155 LEU A CA 1
ATOM 1139 C C . LEU A 1 155 ? 6.508 0.578 0.038 1.00 94.94 155 LEU A C 1
ATOM 1141 O O . LEU A 1 155 ? 6.788 -0.044 -0.988 1.00 94.94 155 LEU A O 1
ATOM 1145 N N . PHE A 1 156 ? 7.051 1.771 0.292 1.00 95.31 156 PHE A N 1
ATOM 1146 C CA . PHE A 1 156 ? 7.958 2.430 -0.650 1.00 95.31 156 PHE A CA 1
ATOM 1147 C C . PHE A 1 156 ? 9.297 1.711 -0.791 1.00 95.31 156 PHE A C 1
ATOM 1149 O O . PHE A 1 156 ? 9.923 1.798 -1.847 1.00 95.31 156 PHE A O 1
ATOM 1156 N N . LYS A 1 157 ? 9.774 1.018 0.246 1.00 96.12 157 LYS A N 1
ATOM 1157 C CA . LYS A 1 157 ? 10.981 0.189 0.169 1.00 96.12 157 LYS A CA 1
ATOM 1158 C C . LYS A 1 157 ? 10.756 -1.015 -0.744 1.00 96.12 157 LYS A C 1
ATOM 1160 O O . LYS A 1 157 ? 11.597 -1.282 -1.600 1.00 96.12 157 LYS A O 1
ATOM 1165 N N . VAL A 1 158 ? 9.607 -1.679 -0.623 1.00 94.44 158 VAL A N 1
ATOM 1166 C CA . VAL A 1 158 ? 9.217 -2.803 -1.484 1.00 94.44 158 VAL A CA 1
ATOM 1167 C C . VAL A 1 158 ? 9.116 -2.351 -2.944 1.00 94.44 158 VAL A C 1
ATOM 1169 O O . VAL A 1 158 ? 9.766 -2.939 -3.810 1.00 94.44 158 VAL A O 1
ATOM 1172 N N . ILE A 1 159 ? 8.413 -1.248 -3.219 1.00 94.25 159 ILE A N 1
ATOM 1173 C CA . ILE A 1 159 ? 8.263 -0.729 -4.587 1.00 94.25 159 ILE A CA 1
ATOM 1174 C C . ILE A 1 159 ? 9.614 -0.291 -5.178 1.00 94.25 159 ILE A C 1
ATOM 1176 O O . ILE A 1 159 ? 9.943 -0.660 -6.306 1.00 94.25 159 ILE A O 1
ATOM 1180 N N . ARG A 1 160 ? 10.455 0.416 -4.408 1.00 94.06 160 ARG A N 1
ATOM 1181 C CA . ARG A 1 160 ? 11.814 0.788 -4.844 1.00 94.06 160 ARG A CA 1
ATOM 1182 C C . ARG A 1 160 ? 12.698 -0.425 -5.121 1.00 94.06 160 ARG A C 1
ATOM 1184 O O . ARG A 1 160 ? 13.482 -0.391 -6.065 1.00 94.06 160 ARG A O 1
ATOM 1191 N N . SER A 1 161 ? 12.559 -1.497 -4.342 1.00 93.81 161 SER A N 1
ATOM 1192 C CA . SER A 1 161 ? 13.318 -2.731 -4.566 1.00 93.81 161 SER A CA 1
ATOM 1193 C C . SER A 1 161 ? 12.933 -3.417 -5.882 1.00 93.81 161 SER A C 1
ATOM 1195 O O . SER A 1 161 ? 13.802 -3.955 -6.562 1.00 93.81 161 SER A O 1
ATOM 1197 N N . LYS A 1 162 ? 11.654 -3.348 -6.280 1.00 91.62 162 LYS A N 1
ATOM 1198 C CA . LYS A 1 162 ? 11.179 -3.819 -7.589 1.00 91.62 162 LYS A CA 1
ATOM 1199 C C . LYS A 1 162 ? 11.647 -2.890 -8.712 1.00 91.62 162 LYS A C 1
ATOM 1201 O O . LYS A 1 162 ? 12.133 -3.384 -9.725 1.00 91.62 162 LYS A O 1
ATOM 1206 N N . LYS A 1 163 ? 11.607 -1.567 -8.504 1.00 92.38 163 LYS A N 1
ATOM 1207 C CA . LYS A 1 163 ? 12.139 -0.572 -9.454 1.00 92.38 163 LYS A CA 1
ATOM 1208 C C . LYS A 1 163 ? 13.619 -0.776 -9.765 1.00 92.38 163 LYS A C 1
ATOM 1210 O O . LYS A 1 163 ? 14.020 -0.647 -10.911 1.00 92.38 163 LYS A O 1
ATOM 1215 N N . ALA A 1 164 ? 14.426 -1.149 -8.777 1.00 92.75 164 ALA A N 1
ATOM 1216 C CA . ALA A 1 164 ? 15.849 -1.401 -8.992 1.00 92.75 164 ALA A CA 1
ATOM 1217 C C . ALA A 1 164 ? 16.139 -2.610 -9.907 1.00 92.75 164 ALA A C 1
ATOM 1219 O O . ALA A 1 164 ? 17.238 -2.713 -10.440 1.00 92.75 164 ALA A O 1
ATOM 1220 N N . LYS A 1 165 ? 15.179 -3.529 -10.089 1.00 88.75 165 LYS A N 1
ATOM 1221 C CA . LYS A 1 165 ? 15.363 -4.782 -10.840 1.00 88.75 165 LYS A CA 1
ATOM 1222 C C . LYS A 1 165 ? 15.005 -4.685 -12.326 1.00 88.75 165 LYS A C 1
ATOM 1224 O O . LYS A 1 165 ? 15.176 -5.670 -13.037 1.00 88.75 165 LYS A O 1
ATOM 1229 N N . GLY A 1 166 ? 14.465 -3.565 -12.804 1.00 86.31 166 GLY A N 1
ATOM 1230 C CA . GLY A 1 166 ? 13.995 -3.472 -14.184 1.00 86.31 166 GLY A CA 1
ATOM 1231 C C . GLY A 1 166 ? 13.745 -2.052 -14.662 1.00 86.31 166 GLY A C 1
ATOM 1232 O O . GLY A 1 166 ? 13.744 -1.100 -13.886 1.00 86.31 166 GLY A O 1
ATOM 1233 N N . PHE A 1 167 ? 13.519 -1.920 -15.967 1.00 89.62 167 PHE A N 1
ATOM 1234 C CA . PHE A 1 167 ? 13.138 -0.650 -16.566 1.00 89.62 167 PHE A CA 1
ATOM 1235 C C . PHE A 1 167 ? 11.683 -0.316 -16.226 1.00 89.62 167 PHE A C 1
ATOM 1237 O O . PHE A 1 167 ? 10.806 -1.174 -16.315 1.00 89.62 167 PHE A O 1
ATOM 1244 N N . TRP A 1 168 ? 11.438 0.930 -15.826 1.00 93.31 168 TRP A N 1
ATOM 1245 C CA . TRP A 1 168 ? 10.105 1.433 -15.513 1.00 93.31 168 TRP A CA 1
ATOM 1246 C C . TRP A 1 168 ? 9.684 2.435 -16.583 1.00 93.31 168 TRP A C 1
ATOM 1248 O O . TRP A 1 168 ? 10.338 3.471 -16.719 1.00 93.31 168 TRP A O 1
ATOM 1258 N N . PRO A 1 169 ? 8.614 2.159 -17.345 1.00 94.38 169 PRO A N 1
ATOM 1259 C CA . PRO A 1 169 ? 8.115 3.115 -18.316 1.00 94.38 169 PRO A CA 1
ATOM 1260 C C . PRO A 1 169 ? 7.443 4.298 -17.600 1.00 94.38 169 PRO A C 1
ATOM 1262 O O . PRO A 1 169 ? 6.887 4.163 -16.507 1.00 94.38 169 PRO A O 1
ATOM 1265 N N . THR A 1 170 ? 7.451 5.465 -18.242 1.00 96.44 170 THR A N 1
ATOM 1266 C CA . THR A 1 170 ? 6.864 6.713 -17.725 1.00 96.44 170 THR A CA 1
ATOM 1267 C C . THR A 1 170 ? 5.428 6.586 -17.183 1.00 96.44 170 THR A C 1
ATOM 1269 O O . THR A 1 170 ? 5.178 7.131 -16.107 1.00 96.44 170 THR A O 1
ATOM 1272 N N . PRO A 1 171 ? 4.472 5.873 -17.825 1.00 96.56 171 PRO A N 1
ATOM 1273 C CA . PRO A 1 171 ? 3.124 5.713 -17.262 1.00 96.56 171 PRO A CA 1
ATOM 1274 C C . PRO A 1 171 ? 3.108 5.046 -15.877 1.00 96.56 171 PRO A C 1
ATOM 1276 O O . PRO A 1 171 ? 2.372 5.481 -14.989 1.00 96.56 171 PRO A O 1
ATOM 1279 N N . VAL A 1 172 ? 3.974 4.054 -15.645 1.00 95.94 172 VAL A N 1
ATOM 1280 C CA . VAL A 1 172 ? 4.103 3.374 -14.345 1.00 95.94 172 VAL A CA 1
ATOM 1281 C C . VAL A 1 172 ? 4.664 4.330 -13.292 1.00 95.94 172 VAL A C 1
ATOM 1283 O O . VAL A 1 172 ? 4.204 4.345 -12.150 1.00 95.94 172 VAL A O 1
ATOM 1286 N N . GLU A 1 173 ? 5.621 5.183 -13.666 1.00 96.00 173 GLU A N 1
ATOM 1287 C CA . GLU A 1 173 ? 6.159 6.201 -12.759 1.00 96.00 173 GLU A CA 1
ATOM 1288 C C . GLU A 1 173 ? 5.108 7.241 -12.361 1.00 96.00 173 GLU A C 1
ATOM 1290 O O . GLU A 1 173 ? 5.024 7.591 -11.183 1.00 96.00 173 GLU A O 1
ATOM 1295 N N . ILE A 1 174 ? 4.268 7.687 -13.300 1.00 96.88 174 ILE A N 1
ATOM 1296 C CA . ILE A 1 174 ? 3.154 8.601 -13.009 1.00 96.88 174 ILE A CA 1
ATOM 1297 C C . ILE A 1 174 ? 2.171 7.946 -12.030 1.00 96.88 174 ILE A C 1
ATOM 1299 O O . ILE A 1 174 ? 1.791 8.566 -11.033 1.00 96.88 174 ILE A O 1
ATOM 1303 N N . ALA A 1 175 ? 1.795 6.684 -12.263 1.00 96.88 175 ALA A N 1
ATOM 1304 C CA . ALA A 1 175 ? 0.914 5.943 -11.360 1.00 96.88 175 ALA A CA 1
ATOM 1305 C C . ALA A 1 175 ? 1.514 5.812 -9.948 1.00 96.88 175 ALA A C 1
ATOM 1307 O O . ALA A 1 175 ? 0.815 6.015 -8.953 1.00 96.88 175 ALA A O 1
ATOM 1308 N N . TYR A 1 176 ? 2.820 5.552 -9.849 1.00 96.69 176 TYR A N 1
ATOM 1309 C CA . TYR A 1 176 ? 3.532 5.482 -8.574 1.00 96.69 176 TYR A CA 1
ATOM 1310 C C . TYR A 1 176 ? 3.561 6.824 -7.830 1.00 96.69 176 TYR A C 1
ATOM 1312 O O . TYR A 1 176 ? 3.266 6.867 -6.636 1.00 96.69 176 TYR A O 1
ATOM 1320 N N . GLN A 1 177 ? 3.859 7.932 -8.516 1.00 97.19 177 GLN A N 1
ATOM 1321 C CA . GLN A 1 177 ? 3.820 9.262 -7.895 1.00 97.19 177 GLN A CA 1
ATOM 1322 C C . GLN A 1 177 ? 2.407 9.621 -7.427 1.00 97.19 177 GLN A C 1
ATOM 1324 O O . GLN A 1 177 ? 2.234 10.157 -6.334 1.00 97.19 177 GLN A O 1
ATOM 1329 N N . SER A 1 178 ? 1.388 9.255 -8.209 1.00 97.19 178 SER A N 1
ATOM 1330 C CA . SER A 1 178 ? -0.011 9.459 -7.831 1.00 97.19 178 SER A CA 1
ATOM 1331 C C . SER A 1 178 ? -0.395 8.672 -6.572 1.00 97.19 178 SER A C 1
ATOM 1333 O O . SER A 1 178 ? -1.119 9.188 -5.724 1.00 97.19 178 SER A O 1
ATOM 1335 N N . LEU A 1 179 ? 0.125 7.450 -6.404 1.00 96.31 179 LEU A N 1
ATOM 1336 C CA . LEU A 1 179 ? -0.043 6.666 -5.178 1.00 96.31 179 LEU A CA 1
ATOM 1337 C C . LEU A 1 179 ? 0.628 7.340 -3.969 1.00 96.31 179 LEU A C 1
ATOM 1339 O O . LEU A 1 179 ? 0.030 7.393 -2.898 1.00 96.31 179 LEU A O 1
ATOM 1343 N N . ILE A 1 180 ? 1.851 7.864 -4.118 1.00 96.00 180 ILE A N 1
ATOM 1344 C CA . ILE A 1 180 ? 2.548 8.575 -3.029 1.00 96.00 180 ILE A CA 1
ATOM 1345 C C . ILE A 1 180 ? 1.742 9.795 -2.580 1.00 96.00 180 ILE A C 1
ATOM 1347 O O . ILE A 1 180 ? 1.569 10.003 -1.379 1.00 96.00 180 ILE A O 1
ATOM 1351 N N . GLN A 1 181 ? 1.266 10.594 -3.537 1.00 94.81 181 GLN A N 1
ATOM 1352 C CA . GLN A 1 181 ? 0.469 11.788 -3.262 1.00 94.81 181 GLN A CA 1
ATOM 1353 C C . GLN A 1 181 ? -0.811 11.434 -2.509 1.00 94.81 181 GLN A C 1
ATOM 1355 O O . GLN A 1 181 ? -1.097 12.063 -1.497 1.00 94.81 181 GLN A O 1
ATOM 1360 N N . GLU A 1 182 ? -1.516 10.383 -2.935 1.00 94.38 182 GLU A N 1
ATOM 1361 C CA . GLU A 1 182 ? -2.723 9.903 -2.256 1.00 94.38 182 GLU A CA 1
ATOM 1362 C C . GLU A 1 182 ? -2.429 9.497 -0.808 1.00 94.38 182 GLU A C 1
ATOM 1364 O O . GLU A 1 182 ? -3.081 9.956 0.122 1.00 94.38 182 GLU A O 1
ATOM 1369 N N . ILE A 1 183 ? -1.391 8.688 -0.585 1.00 94.44 183 ILE A N 1
ATOM 1370 C CA . ILE A 1 183 ? -1.008 8.261 0.767 1.00 94.44 183 ILE A CA 1
ATOM 1371 C C . ILE A 1 183 ? -0.643 9.467 1.637 1.00 94.44 183 ILE A C 1
ATOM 1373 O O . ILE A 1 183 ? -1.031 9.532 2.802 1.00 94.44 183 ILE A O 1
ATOM 1377 N N . SER A 1 184 ? 0.104 10.421 1.080 1.00 92.81 184 SER A N 1
ATOM 1378 C CA . SER A 1 184 ? 0.485 11.641 1.787 1.00 92.81 184 SER A CA 1
ATOM 1379 C C . SER A 1 184 ? -0.722 12.516 2.107 1.00 92.81 184 SER A C 1
ATOM 1381 O O . SER A 1 184 ? -0.741 13.124 3.172 1.00 92.81 184 SER A O 1
ATOM 1383 N N . TYR A 1 185 ? -1.705 12.580 1.208 1.00 91.69 185 TYR A N 1
ATOM 1384 C CA . TYR A 1 185 ? -2.945 13.322 1.397 1.00 91.69 185 TYR A CA 1
ATOM 1385 C C . TYR A 1 185 ? -3.756 12.724 2.549 1.00 91.69 185 TYR A C 1
ATOM 1387 O O . TYR A 1 185 ? -4.018 13.419 3.529 1.00 91.69 185 TYR A O 1
ATOM 1395 N N . GLN A 1 186 ? -4.015 11.412 2.505 1.00 90.38 186 GLN A N 1
ATOM 1396 C CA . GLN A 1 186 ? -4.768 10.687 3.538 1.00 90.38 186 GLN A CA 1
ATOM 1397 C C . GLN A 1 186 ? -4.088 10.712 4.919 1.00 90.38 186 GLN A C 1
ATOM 1399 O O . GLN A 1 186 ? -4.747 10.658 5.951 1.00 90.38 186 GLN A O 1
ATOM 1404 N N . GLN A 1 187 ? -2.755 10.782 4.965 1.00 87.50 187 GLN A N 1
ATOM 1405 C CA . GLN A 1 187 ? -1.996 10.864 6.221 1.00 87.50 187 GLN A CA 1
ATOM 1406 C C . GLN A 1 187 ? -1.717 12.301 6.676 1.00 87.50 187 GLN A C 1
ATOM 1408 O O . GLN A 1 187 ? -1.086 12.498 7.719 1.00 87.50 187 GLN A O 1
ATOM 1413 N N . SER A 1 188 ? -2.124 13.307 5.900 1.00 84.62 188 SER A N 1
ATOM 1414 C CA . SER A 1 188 ? -1.888 14.698 6.263 1.00 84.62 188 SER A CA 1
ATOM 1415 C C . SER A 1 188 ? -2.866 15.135 7.365 1.00 84.62 188 SER A C 1
ATOM 1417 O O . SER A 1 188 ? -4.063 14.873 7.276 1.00 84.62 188 SER A O 1
ATOM 1419 N N . PRO A 1 189 ? -2.397 15.846 8.403 1.00 75.50 189 PRO A N 1
ATOM 1420 C CA . PRO A 1 189 ? -3.239 16.289 9.518 1.00 75.50 189 PRO A CA 1
ATOM 1421 C C . PRO A 1 189 ? -4.202 17.440 9.159 1.00 75.50 189 PRO A C 1
ATOM 1423 O O . PRO A 1 189 ? -4.795 18.034 10.051 1.00 75.50 189 PRO A O 1
ATOM 1426 N N . ASN A 1 190 ? -4.321 17.811 7.879 1.00 67.81 190 ASN A N 1
ATOM 1427 C CA . ASN A 1 190 ? -5.062 18.991 7.419 1.00 67.81 190 ASN A CA 1
ATOM 1428 C C . ASN A 1 190 ? -6.272 18.656 6.525 1.00 67.81 190 ASN A C 1
ATOM 1430 O O . ASN A 1 190 ? -6.825 19.578 5.931 1.00 67.81 190 ASN A O 1
ATOM 1434 N N . LEU A 1 191 ? -6.703 17.393 6.432 1.00 64.44 191 LEU A N 1
ATOM 1435 C CA . LEU A 1 191 ? -7.855 17.000 5.602 1.00 64.44 191 LEU A CA 1
ATOM 1436 C C . LEU A 1 191 ? -9.132 17.798 5.937 1.00 64.44 191 LEU A C 1
ATOM 1438 O O . LEU A 1 191 ? -9.869 18.195 5.038 1.00 64.44 191 LEU A O 1
ATOM 1442 N N . ASP A 1 192 ? -9.337 18.134 7.214 1.00 60.91 192 ASP A N 1
ATOM 1443 C CA . ASP A 1 192 ? -10.514 18.881 7.679 1.00 60.91 192 ASP A CA 1
ATOM 1444 C C . ASP A 1 192 ? -10.537 20.351 7.217 1.00 60.91 192 ASP A C 1
ATOM 1446 O O . ASP A 1 192 ? -11.598 20.972 7.167 1.00 60.91 192 ASP A O 1
ATOM 1450 N N . LYS A 1 193 ? -9.380 20.933 6.867 1.00 58.91 193 LYS A N 1
ATOM 1451 C CA . LYS A 1 193 ? -9.284 22.353 6.479 1.00 58.91 193 LYS A CA 1
ATOM 1452 C C . LYS A 1 193 ? -9.730 22.612 5.043 1.00 58.91 193 LYS A C 1
ATOM 1454 O O . LYS A 1 193 ? -10.187 23.714 4.759 1.00 58.91 193 LYS A O 1
ATOM 1459 N N . GLU A 1 194 ? -9.620 21.627 4.153 1.00 59.06 194 GLU A N 1
ATOM 1460 C CA . GLU A 1 194 ? -10.036 21.785 2.751 1.00 59.06 194 GLU A CA 1
ATOM 1461 C C . GLU A 1 194 ? -11.530 21.511 2.530 1.00 59.06 194 GLU A C 1
ATOM 1463 O O . GLU A 1 194 ? -12.119 22.037 1.593 1.00 59.06 194 GLU A O 1
ATOM 1468 N N . MET A 1 195 ? -12.176 20.753 3.421 1.00 58.31 195 MET A N 1
ATOM 1469 C CA . MET A 1 195 ? -13.606 20.420 3.327 1.00 58.31 195 MET A CA 1
ATOM 1470 C C . MET A 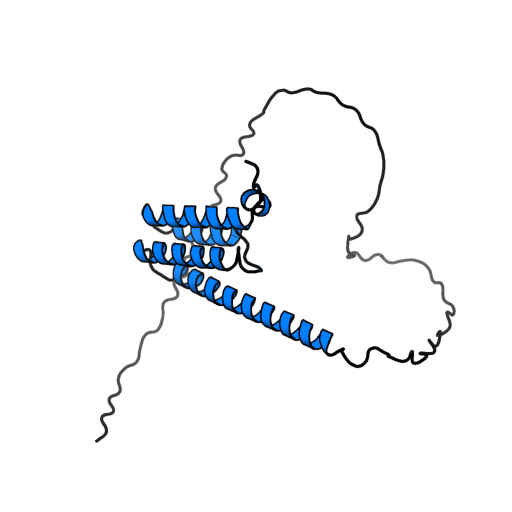1 195 ? -14.535 21.448 4.002 1.00 58.31 195 MET A C 1
ATOM 1472 O O . MET A 1 195 ? -15.752 21.269 3.992 1.00 58.31 195 MET A O 1
ATOM 1476 N N . GLY A 1 196 ? -13.990 22.509 4.611 1.00 58.19 196 GLY A N 1
ATOM 1477 C CA . GLY A 1 196 ? -14.706 23.280 5.632 1.00 58.19 196 GLY A CA 1
ATOM 1478 C C . GLY A 1 196 ? -14.481 24.789 5.655 1.00 58.19 196 GLY A C 1
ATOM 1479 O O . GLY A 1 196 ? -14.657 25.379 6.718 1.00 58.19 196 GLY A O 1
ATOM 1480 N N . ASN A 1 197 ? -14.126 25.438 4.540 1.00 50.81 197 ASN A N 1
ATOM 1481 C CA . ASN A 1 197 ? -14.123 26.904 4.493 1.00 50.81 197 ASN A CA 1
ATOM 1482 C C . ASN A 1 197 ? -15.155 27.460 3.494 1.00 50.81 197 ASN A C 1
ATOM 1484 O O . ASN A 1 197 ? -14.820 27.687 2.336 1.00 50.81 197 ASN A O 1
ATOM 1488 N N . PRO A 1 198 ? -16.408 27.711 3.921 1.00 61.12 198 PRO A N 1
ATOM 1489 C CA . PRO A 1 198 ? -17.423 28.374 3.097 1.00 61.12 198 PRO A CA 1
ATOM 1490 C C . PRO A 1 198 ? -17.210 29.897 2.944 1.00 61.12 198 PRO A C 1
ATOM 1492 O O . PRO A 1 198 ? -18.094 30.578 2.430 1.00 61.12 198 PRO A O 1
ATOM 1495 N N . TYR A 1 199 ? -16.080 30.446 3.412 1.00 56.22 199 TYR A N 1
ATOM 1496 C CA . TYR A 1 199 ? -15.789 31.888 3.416 1.00 56.22 199 TYR A CA 1
ATOM 1497 C C . TYR A 1 199 ? -14.459 32.267 2.738 1.00 56.22 199 TYR A C 1
ATOM 1499 O O . TYR A 1 199 ? -13.924 33.345 3.007 1.00 56.22 199 TYR A O 1
ATOM 1507 N N . GLN A 1 200 ? -13.920 31.403 1.874 1.00 52.25 200 GLN A N 1
ATOM 1508 C CA . GLN A 1 200 ? -12.877 31.774 0.909 1.00 52.25 200 GLN A CA 1
ATOM 1509 C C . GLN A 1 200 ? -13.431 31.793 -0.510 1.00 52.25 200 GLN A C 1
ATOM 1511 O O . GLN A 1 200 ? -14.243 30.899 -0.831 1.00 52.25 200 GLN A O 1
#

pLDDT: mean 72.33, std 20.83, range [40.53, 97.19]

Sequence (200 aa):
MKASTRCAIIALAASCQILDAFVPSPCSNRHRAVPGQAAAAATTSLSATGSRRDILVGTGLLGIVAVLTGAPVVADAENRPMYLTEPTDDFKANEAKAMEFKRQQLAIKKEFSAILEKFLAEPNDGDALEKDLRTLKALVAKTGGLPLGIKKDELFKVIRSKKAKGFWPTPVEIAYQSLIQEISYQQSPNLDKEMGNPYQ

Radius of gyration: 31.33 Å; chains: 1; bounding box: 58×84×84 Å

Secondary structure (DSSP, 8-state):
--------------------------------PPP-----------------------------------------------TT-S--HHHHHHHHHHHHHHHHHHHHHHHHHHHHHHHHHS-S-HHHHHHHHHHHHHHHHHHTSPPTT--HHHHHHHHHHHHTTS---HHHHHHHHHHHHHHHHHT-TTHHHHS--TT-

Foldseek 3Di:
DDDDDDDDDDDDDDDDDDPDDDDDDDPDDDDDDDDDDDDDDDDDDDDDDDPPDDDDDDDDDDDDDDDDDDDPPPPPPPVPPPVCPDCDVVNVVVVVVVVVVVVVLVVLVVVLVVLLVVLLPDDPDAVSLLVSLLVNLVSCLVVLADRPPDDPVNVVVSVVVVCVVDDHDPSSVVSNVSSVVSRCQSPDPCVVVVVDDPPD

Organism: NCBI:txid303405